Protein 9DEC (pdb70)

Radius of gyration: 16.25 Å; Cα contacts (8 Å, |Δi|>4): 266; chains: 3; bounding box: 42×42×42 Å

Structure (mmCIF, N/CA/C/O backbone):
data_9DEC
#
_entry.id   9DEC
#
_cell.length_a   67.973
_cell.length_b   69.276
_cell.length_c   84.467
_cell.angle_alpha   90.000
_cell.angle_beta   90.000
_cell.angle_gamma   90.000
#
_symmetry.space_group_name_H-M   'I 2 2 2'
#
loop_
_entity.id
_entity.type
_entity.pdbx_description
1 polymer D9-threaded
2 water water
#
loop_
_atom_site.group_PDB
_atom_site.id
_atom_site.type_symbol
_atom_site.label_atom_id
_atom_site.label_alt_id
_atom_site.label_comp_id
_atom_site.label_asym_id
_atom_site.label_entity_id
_atom_site.label_seq_id
_atom_site.pdbx_PDB_ins_code
_atom_site.Cartn_x
_atom_site.Cartn_y
_atom_site.Cartn_z
_atom_site.occupancy
_atom_site.B_iso_or_equiv
_atom_site.auth_seq_id
_atom_site.auth_comp_id
_atom_site.auth_asym_id
_atom_site.auth_atom_id
_atom_site.pdbx_PDB_model_num
ATOM 1 N N . GLY A 1 1 ? 19.31050 15.02398 25.05844 1.000 64.98467 -2 GLY A N 1
ATOM 2 C CA . GLY A 1 1 ? 18.73417 14.89442 26.38388 1.000 63.52775 -2 GLY A CA 1
ATOM 3 C C . GLY A 1 1 ? 18.76275 16.19376 27.16130 1.000 65.77850 -2 GLY A C 1
ATOM 4 O O . GLY A 1 1 ? 17.76911 16.91314 27.21499 1.000 59.38335 -2 GLY A O 1
ATOM 5 N N . GLY A 1 2 ? 19.90641 16.50470 27.76233 1.000 63.66958 -1 GLY A N 1
ATOM 6 C CA . GLY A 1 2 ? 20.02416 17.73535 28.51750 1.000 61.67903 -1 GLY A CA 1
ATOM 7 C C . GLY A 1 2 ? 21.26177 18.52994 28.16066 1.000 71.25649 -1 GLY A C 1
ATOM 8 O O . GLY A 1 2 ? 21.82176 18.36100 27.07417 1.000 70.65478 -1 GLY A O 1
ATOM 9 N N . GLY A 1 3 ? 21.70510 19.39035 29.06788 1.000 68.96309 0 GLY A N 1
ATOM 10 C CA . GLY A 1 3 ? 22.88936 20.19846 28.84453 1.000 74.40146 0 GLY A CA 1
ATOM 11 C C . GLY A 1 3 ? 22.56301 21.62069 28.43488 1.000 80.83406 0 GLY A C 1
ATOM 12 O O . GLY A 1 3 ? 21.42833 22.09497 28.53795 1.000 82.05175 0 GLY A O 1
ATOM 13 N N . SER A 1 4 ? 23.59971 22.31529 27.96881 1.000 74.10902 1 SER A N 1
ATOM 14 C CA . SER A 1 4 ? 23.43452 23.68913 27.51812 1.000 65.38038 1 SER A CA 1
ATOM 15 C C . SER A 1 4 ? 22.72173 23.74121 26.17218 1.000 68.30855 1 SER A C 1
ATOM 16 O O . SER A 1 4 ? 22.88356 22.86566 25.31698 1.000 64.32544 1 SER A O 1
ATOM 19 N N . ILE A 1 5 ? 21.93612 24.79962 25.98405 1.000 64.90422 2 ILE A N 1
ATOM 20 C CA . ILE A 1 5 ? 21.20376 25.02721 24.74919 1.000 49.16128 2 ILE A CA 1
ATOM 21 C C . ILE A 1 5 ? 21.66921 26.28719 24.03586 1.000 56.93587 2 ILE A C 1
ATOM 22 O O . ILE A 1 5 ? 21.01314 26.74351 23.09927 1.000 52.98041 2 ILE A O 1
ATOM 27 N N . LYS A 1 6 ? 22.79205 26.86623 24.46799 1.000 51.33641 3 LYS A N 1
ATOM 28 C CA . LYS A 1 6 ? 23.26683 28.10305 23.85928 1.000 58.55356 3 LYS A CA 1
ATOM 29 C C . LYS A 1 6 ? 23.64293 27.88938 22.39992 1.000 56.78070 3 LYS A C 1
ATOM 30 O O . LYS A 1 6 ? 23.44029 28.77533 21.56129 1.000 51.17403 3 LYS A O 1
ATOM 36 N N . GLU A 1 7 ? 24.19425 26.71822 22.07578 1.000 55.76912 4 GLU A N 1
ATOM 37 C CA . GLU A 1 7 ? 24.52450 26.41552 20.68786 1.000 47.93321 4 GLU A CA 1
ATOM 38 C C . GLU A 1 7 ? 23.27104 26.34845 19.82481 1.000 54.01323 4 GLU A C 1
ATOM 39 O O . GLU A 1 7 ? 23.23343 26.91387 18.72520 1.000 50.80777 4 GLU A O 1
ATOM 45 N N . ILE A 1 8 ? 22.23528 25.66102 20.30974 1.000 41.33206 5 ILE A N 1
ATOM 46 C CA . ILE A 1 8 ? 20.95910 25.62400 19.60656 1.000 43.98664 5 ILE A CA 1
ATOM 47 C C . ILE A 1 8 ? 20.35604 27.02163 19.52623 1.000 41.65773 5 ILE A C 1
ATOM 48 O O . ILE A 1 8 ? 19.79261 27.41433 18.49788 1.000 34.48201 5 ILE A O 1
ATOM 53 N N . THR A 1 9 ? 20.47361 27.79701 20.60507 1.000 43.93852 6 THR A N 1
ATOM 54 C CA . THR A 1 9 ? 19.89261 29.13583 20.63095 1.000 35.68306 6 THR A CA 1
ATOM 55 C C . THR A 1 9 ? 20.59713 30.06773 19.65178 1.000 46.57869 6 THR A C 1
ATOM 56 O O . THR A 1 9 ? 19.94531 30.75105 18.85263 1.000 36.74595 6 THR A O 1
ATOM 60 N N . GLU A 1 10 ? 21.93202 30.12020 19.71388 1.000 35.57493 7 GLU A N 1
ATOM 61 C CA . GLU A 1 10 ? 22.68842 31.00330 18.83039 1.000 45.69814 7 GLU A CA 1
ATOM 62 C C . GLU A 1 10 ? 22.43782 30.67030 17.36729 1.000 43.64401 7 GLU A C 1
ATOM 63 O O . GLU A 1 10 ? 22.40572 31.56584 16.51434 1.000 44.14410 7 GLU A O 1
ATOM 69 N N . THR A 1 11 ? 22.26495 29.38499 17.05631 1.000 44.15694 8 THR A N 1
ATOM 70 C CA . THR A 1 11 ? 21.94922 28.99900 15.68726 1.000 33.65303 8 THR A CA 1
ATOM 71 C C . THR A 1 11 ? 20.59034 29.54136 15.26841 1.000 33.81386 8 THR A C 1
ATOM 72 O O . THR A 1 11 ? 20.44081 30.07291 14.16193 1.000 32.43197 8 THR A O 1
ATOM 76 N N . THR A 1 12 ? 19.59020 29.42895 16.14744 1.000 32.96834 9 THR A N 1
ATOM 77 C CA . THR A 1 12 ? 18.26666 29.96108 15.83596 1.000 29.05019 9 THR A CA 1
ATOM 78 C C . THR A 1 12 ? 18.30570 31.47561 15.67722 1.000 30.76144 9 THR A C 1
ATOM 79 O O . THR A 1 12 ? 17.67520 32.02933 14.76892 1.000 34.03214 9 THR A O 1
ATOM 83 N N . GLN A 1 13 ? 19.04170 32.16367 16.55234 1.000 32.18577 10 GLN A N 1
ATOM 84 C CA . GLN A 1 13 ? 19.18808 33.60814 16.41193 1.000 36.00717 10 GLN A CA 1
ATOM 85 C C . GLN A 1 13 ? 19.77364 33.97293 15.05438 1.000 40.21277 10 GLN A C 1
ATOM 86 O O . GLN A 1 13 ? 19.27127 34.87740 14.37662 1.000 38.16593 10 GLN A O 1
ATOM 92 N N . LEU A 1 14 ? 20.82296 33.26482 14.63088 1.000 41.98863 11 LEU A N 1
ATOM 93 C CA . LEU A 1 14 ? 21.43356 33.54898 13.33719 1.000 41.19777 11 LEU A CA 1
ATOM 94 C C . LEU A 1 14 ? 20.48479 33.21486 12.19197 1.000 43.61094 11 LEU A C 1
ATOM 95 O O . LEU A 1 14 ? 20.46399 33.91656 11.17423 1.000 39.42355 11 LEU A O 1
ATOM 100 N N . ILE A 1 15 ? 19.68853 32.15302 12.33883 1.000 33.53554 12 ILE A N 1
ATOM 101 C C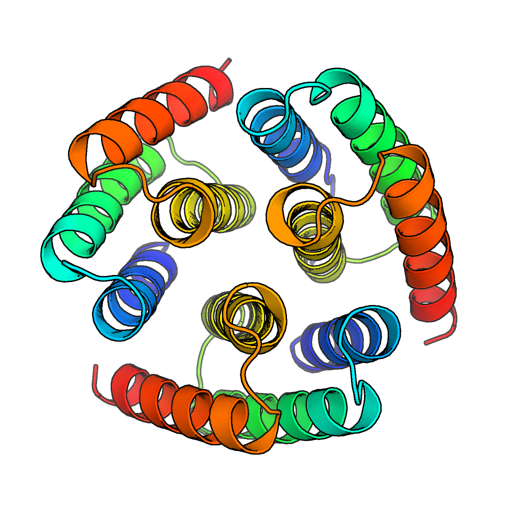A . ILE A 1 15 ? 18.74028 31.78822 11.28854 1.000 36.61651 12 ILE A CA 1
ATOM 102 C C . ILE A 1 15 ? 17.71299 32.89482 11.10023 1.000 45.38932 12 ILE A C 1
ATOM 103 O O . ILE A 1 15 ? 17.41566 33.31167 9.97372 1.000 37.36999 12 ILE A O 1
ATOM 108 N N . VAL A 1 16 ? 17.16739 33.40112 12.20530 1.000 34.40901 13 VAL A N 1
ATOM 109 C CA . VAL A 1 16 ? 16.10222 34.38651 12.09998 1.000 33.34969 13 VAL A CA 1
ATOM 110 C C . VAL A 1 16 ? 16.64834 35.78159 11.81602 1.000 36.06422 13 VAL A C 1
ATOM 111 O O . VAL A 1 16 ? 15.93368 36.60841 11.23611 1.000 40.10565 13 VAL A O 1
ATOM 115 N N . LYS A 1 17 ? 17.90632 36.05919 12.17657 1.000 33.45162 14 LYS A N 1
ATOM 116 C CA . LYS A 1 17 ? 18.53033 37.31007 11.76017 1.000 42.00045 14 LYS A CA 1
ATOM 117 C C . LYS A 1 17 ? 18.63735 37.40131 10.24505 1.000 41.53613 14 LYS A C 1
ATOM 118 O O . LYS A 1 17 ? 18.55279 38.49747 9.68340 1.000 40.03927 14 LYS A O 1
ATOM 124 N N . HIS A 1 18 ? 18.81869 36.26784 9.56956 1.000 43.15040 15 HIS A N 1
ATOM 125 C CA . HIS A 1 18 ? 19.05757 36.26403 8.13225 1.000 42.77837 15 HIS A CA 1
ATOM 126 C C . HIS A 1 18 ? 17.78279 36.32177 7.30421 1.000 38.75081 15 HIS A C 1
ATOM 127 O O . HIS A 1 18 ? 17.80397 36.85528 6.18808 1.000 41.65885 15 HIS A O 1
ATOM 134 N N . LEU A 1 19 ? 16.67512 35.79464 7.81914 1.000 36.01042 16 LEU A N 1
ATOM 135 C CA . LEU A 1 19 ? 15.48020 35.58227 7.01587 1.000 47.84397 16 LEU A CA 1
ATOM 136 C C . LEU A 1 19 ? 14.35354 36.56010 7.31874 1.000 43.43531 16 LEU A C 1
ATOM 137 O O . LEU A 1 19 ? 13.28358 36.45743 6.70782 1.000 47.06037 16 LEU A O 1
ATOM 142 N N . ALA A 1 20 ? 14.55785 37.50373 8.23175 1.000 43.38294 17 ALA A N 1
ATOM 143 C CA . ALA A 1 20 ? 13.52900 38.46628 8.59252 1.000 39.27202 17 ALA A CA 1
ATOM 144 C C . ALA A 1 20 ? 14.10500 39.87078 8.52561 1.000 52.02372 17 ALA A C 1
ATOM 145 O O . ALA A 1 20 ? 15.25761 40.09504 8.90774 1.000 49.05125 17 ALA A O 1
ATOM 147 N N . HIS A 1 21 ? 13.30018 40.81422 8.02693 1.000 43.74571 18 HIS A N 1
ATOM 148 C CA . HIS A 1 21 ? 13.73054 42.20832 8.01487 1.000 47.38484 18 HIS A CA 1
ATOM 149 C C . HIS A 1 21 ? 13.94737 42.72687 9.42889 1.000 47.20757 18 HIS A C 1
ATOM 150 O O . HIS A 1 21 ? 14.81259 43.58171 9.65323 1.000 49.37034 18 HIS A O 1
ATOM 157 N N . ASN A 1 22 ? 13.18283 42.21159 10.39089 1.000 46.37910 19 ASN A N 1
ATOM 158 C CA . ASN A 1 22 ? 13.36479 42.53083 11.79968 1.000 43.80301 19 ASN A CA 1
ATOM 159 C C . ASN A 1 22 ? 13.97437 41.33917 12.52551 1.000 41.91586 19 ASN A C 1
ATOM 160 O O . ASN A 1 22 ? 13.51637 40.96432 13.60993 1.000 45.45521 19 ASN A O 1
ATOM 165 N N . GLY A 1 23 ? 15.00387 40.73436 11.92662 1.000 45.22357 20 GLY A N 1
ATOM 166 C CA . GLY A 1 23 ? 15.61526 39.55969 12.52426 1.000 39.39712 20 GLY A CA 1
ATOM 167 C C . GLY A 1 23 ? 16.23235 39.82713 13.88163 1.000 36.99039 20 GLY A C 1
ATOM 168 O O . GLY A 1 23 ? 16.21128 38.95740 14.75711 1.000 37.43041 20 GLY A O 1
ATOM 169 N N . GLU A 1 24 ? 16.79065 41.02570 14.07738 1.000 44.96797 21 GLU A N 1
ATOM 170 C CA . GLU A 1 24 ? 17.38070 41.36323 15.36917 1.000 42.10256 21 GLU A CA 1
ATOM 171 C C . GLU A 1 24 ? 16.33357 41.34163 16.47421 1.000 40.54077 21 GLU A C 1
ATOM 172 O O . GLU A 1 24 ? 16.59993 40.86221 17.58273 1.000 39.93312 21 GLU A O 1
ATOM 178 N N . GLU A 1 25 ? 15.13083 41.84579 16.18912 1.000 44.81997 22 GLU A N 1
ATOM 179 C CA . GLU A 1 25 ? 14.06841 41.80448 17.18819 1.000 47.84830 22 GLU A CA 1
ATOM 180 C C . GLU A 1 25 ? 13.61438 40.37581 17.46284 1.000 43.26822 22 GLU A C 1
ATOM 181 O O . GLU A 1 25 ? 13.19563 40.06639 18.58415 1.000 42.58732 22 GLU A O 1
ATOM 187 N N . TYR A 1 26 ? 13.69768 39.49082 16.46552 1.000 43.21774 23 TYR A N 1
ATOM 188 C CA . TYR A 1 26 ? 13.38278 38.08583 16.70720 1.000 35.64708 23 TYR A CA 1
ATOM 189 C C . TYR A 1 26 ? 14.48377 37.40423 17.50784 1.000 38.04711 23 TYR A C 1
ATOM 190 O O . TYR A 1 26 ? 14.20341 36.54311 18.34977 1.000 31.39071 23 TYR A O 1
ATOM 199 N N . SER A 1 27 ? 15.74215 37.76987 17.24604 1.000 37.59273 24 SER A N 1
ATOM 200 C CA . SER A 1 27 ? 16.86469 37.17516 17.96395 1.000 35.38676 24 SER A CA 1
ATOM 201 C C . SER A 1 27 ? 16.77937 37.45718 19.45836 1.000 43.52873 24 SER A C 1
ATOM 202 O O . SER A 1 27 ? 17.07793 36.58239 20.27973 1.000 40.84748 24 SER A O 1
ATOM 205 N N . GLU A 1 28 ? 16.37932 38.67591 19.83079 1.000 48.46701 25 GLU A N 1
ATOM 206 C CA . GLU A 1 28 ? 16.18227 38.98563 21.24309 1.000 55.50915 25 GLU A CA 1
ATOM 207 C C . GLU A 1 28 ? 15.08818 38.11408 21.84605 1.000 45.22181 25 GLU A C 1
ATOM 208 O O . GLU A 1 28 ? 15.19287 37.67989 22.99974 1.000 46.05555 25 GLU A O 1
ATOM 214 N N . VAL A 1 29 ? 14.02832 37.84784 21.07954 1.000 44.02537 26 VAL A N 1
ATOM 215 C CA . VAL A 1 29 ? 12.97783 36.95431 21.55467 1.000 38.05931 26 VAL A CA 1
ATOM 216 C C . VAL A 1 29 ? 13.53394 35.55575 21.78159 1.000 38.79827 26 VAL A C 1
ATOM 217 O O . VAL A 1 29 ? 13.23530 34.91377 22.79564 1.000 36.10778 26 VAL A O 1
ATOM 221 N N . VAL A 1 30 ? 14.36044 35.06793 20.85068 1.000 37.47057 27 VAL A N 1
ATOM 222 C CA . VAL A 1 30 ? 14.97199 33.74980 21.00925 1.000 39.54535 27 VAL A CA 1
ATOM 223 C C . VAL A 1 30 ? 15.77794 33.69143 22.29646 1.000 48.35148 27 VAL A C 1
ATOM 224 O O . VAL A 1 30 ? 15.75165 32.68491 23.01659 1.000 36.73514 27 VAL A O 1
ATOM 228 N N . LYS A 1 31 ? 16.50191 34.77208 22.60758 1.000 32.67433 28 LYS A N 1
ATOM 229 C CA . LYS A 1 31 ? 17.29817 34.82716 23.82857 1.000 39.65453 28 LYS A CA 1
ATOM 230 C C . LYS A 1 31 ? 16.41347 34.68940 25.06206 1.000 51.83865 28 LYS A C 1
ATOM 231 O O . LYS A 1 31 ? 16.62543 33.80408 25.89931 1.000 42.51821 28 LYS A O 1
ATOM 237 N N . GLU A 1 32 ? 15.40704 35.56024 25.18479 1.000 53.27783 29 GLU A N 1
ATOM 238 C CA . GLU A 1 32 ? 14.50881 35.50918 26.33445 1.000 47.97652 29 GLU A CA 1
ATOM 239 C C . GLU A 1 32 ? 13.72671 34.20296 26.38391 1.000 50.61907 29 GLU A C 1
ATOM 240 O O . GLU A 1 32 ? 13.43649 33.69647 27.47314 1.000 52.60634 29 GLU A O 1
ATOM 246 N N . ILE A 1 33 ? 13.37411 33.64720 25.22475 1.000 39.57784 30 ILE A N 1
ATOM 247 C CA . ILE A 1 33 ? 12.63722 32.38835 25.20248 1.000 43.88343 30 ILE A CA 1
ATOM 248 C C . ILE A 1 33 ? 13.54579 31.22865 25.58607 1.000 43.73779 30 ILE A C 1
ATOM 249 O O . ILE A 1 33 ? 13.14159 30.32788 26.33000 1.000 40.95215 30 ILE A O 1
ATOM 254 N N . SER A 1 34 ? 14.78806 31.23451 25.09706 1.000 38.48987 31 SER A N 1
ATOM 255 C CA . SER A 1 34 ? 15.71153 30.14851 25.40683 1.000 44.70516 31 SER A CA 1
ATOM 256 C C . SER A 1 34 ? 16.04658 30.10299 26.89191 1.000 53.05363 31 SER A C 1
ATOM 257 O O . SER A 1 34 ? 16.09245 29.02099 27.48811 1.000 46.17690 31 SER A O 1
ATOM 260 N N . GLU A 1 35 ? 16.28102 31.26542 27.50781 1.000 49.08290 32 GLU A N 1
ATOM 261 C CA . GLU A 1 35 ? 16.60630 31.28489 28.92913 1.000 53.58400 32 GLU A CA 1
ATOM 262 C C . GLU A 1 35 ? 15.43517 30.80071 29.77426 1.000 49.67418 32 GLU A C 1
ATOM 263 O O . GLU A 1 35 ? 15.64630 30.23743 30.85323 1.000 46.85197 32 GLU A O 1
ATOM 269 N N . GLU A 1 36 ? 14.20114 30.99602 29.30040 1.000 48.94713 33 GLU A N 1
ATOM 270 C CA . GLU A 1 36 ? 13.04516 30.47797 30.02406 1.000 51.93871 33 GLU A CA 1
ATOM 271 C C . GLU A 1 36 ? 12.93790 28.96464 29.87089 1.000 55.97912 33 GLU A C 1
ATOM 272 O O . GLU A 1 36 ? 12.56280 28.26321 30.81840 1.000 48.98132 33 GLU A O 1
ATOM 278 N N . MET A 1 37 ? 13.26631 28.44163 28.68566 1.000 42.10393 34 MET A N 1
ATOM 279 C CA . MET A 1 37 ? 13.24295 26.99512 28.48599 1.000 48.03650 34 MET A CA 1
ATOM 280 C C . MET A 1 37 ? 14.28710 26.30240 29.34952 1.000 50.48234 34 MET A C 1
ATOM 281 O O . MET A 1 37 ? 14.01935 25.24425 29.93122 1.000 52.37416 34 MET A O 1
ATOM 286 N N . GLU A 1 38 ? 15.48777 26.87862 29.43505 1.000 50.83847 35 GLU A N 1
ATOM 287 C CA . GLU A 1 38 ? 16.51034 26.31414 30.30575 1.000 55.98213 35 GLU A CA 1
ATOM 288 C C . GLU A 1 38 ? 16.15536 26.51625 31.77236 1.000 58.28161 35 GLU A C 1
ATOM 289 O O . GLU A 1 38 ? 16.57296 25.72527 32.62530 1.000 65.43730 35 GLU A O 1
ATOM 295 N N . LYS A 1 39 ? 15.38365 27.56126 32.08062 1.000 62.37747 36 LYS A N 1
ATOM 296 C CA . LYS A 1 39 ? 14.87223 27.73776 33.43579 1.000 65.31187 36 LYS A CA 1
ATOM 297 C C . LYS A 1 39 ? 13.82519 26.68111 33.76323 1.000 59.95723 36 LYS A C 1
ATOM 298 O O . LYS A 1 39 ? 13.86122 26.06563 34.83476 1.000 65.71177 36 LYS A O 1
ATOM 304 N N . LYS A 1 40 ? 12.88576 26.45206 32.84528 1.000 63.64600 37 LYS A N 1
ATOM 305 C CA . LYS A 1 40 ? 11.82515 25.47304 33.05373 1.000 52.21916 37 LYS A CA 1
ATOM 306 C C . LYS A 1 40 ? 12.30736 24.03403 32.92020 1.000 53.82711 37 LYS A C 1
ATOM 307 O O . LYS A 1 40 ? 11.48230 23.11673 33.00225 1.000 62.76265 37 LYS A O 1
ATOM 313 N N . GLY A 1 41 ? 13.60414 23.81335 32.71773 1.000 52.65334 38 GLY A N 1
ATOM 314 C CA . GLY A 1 41 ? 14.13905 22.46614 32.66549 1.000 50.85304 38 GLY A CA 1
ATOM 315 C C . GLY A 1 41 ? 13.68695 21.64183 31.48166 1.000 55.56894 38 GLY A C 1
ATOM 316 O O . GLY A 1 41 ? 13.59548 20.41481 31.59070 1.000 51.47778 38 GLY A O 1
ATOM 317 N N . LEU A 1 42 ? 13.40251 22.27782 30.34968 1.000 40.78633 39 LEU A N 1
ATOM 318 C CA . LEU A 1 42 ? 12.99461 21.54073 29.16495 1.000 46.19129 39 LEU A CA 1
ATOM 319 C C . LEU A 1 42 ? 14.20085 20.87149 28.51252 1.000 40.97433 39 LEU A C 1
ATOM 320 O O . LEU A 1 42 ? 15.32657 21.37615 28.56579 1.000 47.89561 39 LEU A O 1
ATOM 325 N N . SER A 1 43 ? 13.95573 19.71529 27.90294 1.000 44.30069 40 SER A N 1
ATOM 326 C CA . SER A 1 43 ? 15.03314 18.93666 27.31298 1.000 48.59038 40 SER A CA 1
ATOM 327 C C . SER A 1 43 ? 15.53628 19.59269 26.02985 1.000 42.16669 40 SER A C 1
ATOM 328 O O . SER A 1 43 ? 14.91336 20.50369 25.47803 1.000 34.46128 40 SER A O 1
ATOM 331 N N . LYS A 1 44 ? 16.69132 19.11204 25.55958 1.000 38.28127 41 LYS A N 1
ATOM 332 C CA . LYS A 1 44 ? 17.22671 19.57391 24.28230 1.000 44.90597 41 LYS A CA 1
ATOM 333 C C . LYS A 1 44 ? 16.25294 19.30065 23.14535 1.000 36.62031 41 LYS A C 1
ATOM 334 O O . LYS A 1 44 ? 16.10771 20.12205 22.23192 1.000 35.62403 41 LYS A O 1
ATOM 340 N N . GLU A 1 45 ? 15.58695 18.14203 23.17933 1.000 47.42316 42 GLU A N 1
ATOM 341 C CA . GLU A 1 45 ? 14.63659 17.79438 22.12732 1.000 41.55265 42 GLU A CA 1
ATOM 342 C C . GLU A 1 45 ? 13.44343 18.73972 22.13176 1.000 30.46272 42 GLU A C 1
ATOM 343 O O . GLU A 1 45 ? 12.94578 19.13041 21.06952 1.000 32.21555 42 GLU A O 1
ATOM 349 N N . GLN A 1 46 ? 12.96989 19.11938 23.31934 1.000 37.93883 43 GLN A N 1
ATOM 350 C CA . GLN A 1 46 ? 11.89716 20.10292 23.39682 1.000 35.21843 43 GLN A CA 1
ATOM 351 C C . GLN A 1 46 ? 12.36531 21.47653 22.94097 1.000 27.33940 43 GLN A C 1
ATOM 352 O O . GLN A 1 46 ? 11.58616 22.22495 22.34058 1.000 26.79254 43 GLN A O 1
ATOM 358 N N . VAL A 1 47 ? 13.62543 21.82314 23.21344 1.000 28.60164 44 VAL A N 1
ATOM 359 C CA . VAL A 1 47 ? 14.13941 23.12828 22.80922 1.000 31.80472 44 VAL A CA 1
ATOM 360 C C . VAL A 1 47 ? 14.18432 23.23429 21.29275 1.000 33.53397 44 VAL A C 1
ATOM 361 O O . VAL A 1 47 ? 13.70538 24.21475 20.71090 1.000 36.03546 44 VAL A O 1
ATOM 365 N N . ILE A 1 48 ? 14.74844 22.22184 20.62947 1.000 36.71667 45 ILE A N 1
ATOM 366 C CA . ILE A 1 48 ? 14.80812 22.23436 19.17053 1.000 36.41515 45 ILE A CA 1
ATOM 367 C C . ILE A 1 48 ? 13.40761 22.32696 18.58198 1.000 38.21041 45 ILE A C 1
ATOM 368 O O . ILE A 1 48 ? 13.15151 23.13125 17.67786 1.000 39.33542 45 ILE A O 1
ATOM 373 N N . LEU A 1 49 ? 12.47972 21.50834 19.08791 1.000 30.74248 46 LEU A N 1
ATOM 374 C CA . LEU A 1 49 ? 11.09915 21.56682 18.61891 1.000 34.58910 46 LEU A CA 1
ATOM 375 C C . LEU A 1 49 ? 10.52211 22.96621 18.76705 1.000 26.17725 46 LEU A C 1
ATOM 376 O O . LEU A 1 49 ? 9.92978 23.50469 17.82479 1.000 28.24620 46 LEU A O 1
ATOM 381 N N . LEU A 1 50 ? 10.69190 23.57530 19.94076 1.000 29.58961 47 LEU A N 1
ATOM 382 C CA . LEU A 1 50 ? 10.12428 24.89702 20.17110 1.000 31.68763 47 LEU A CA 1
ATOM 383 C C . LEU A 1 50 ? 10.86428 25.98537 19.40659 1.000 31.85080 47 LEU A C 1
ATOM 384 O O . LEU A 1 50 ? 10.24567 26.96850 18.98827 1.000 34.39397 47 LEU A O 1
ATOM 389 N N . LEU A 1 51 ? 12.17335 25.83393 19.20532 1.000 32.03185 48 LEU A N 1
ATOM 390 C CA . LEU A 1 51 ? 12.89701 26.82133 18.41509 1.000 29.64970 48 LEU A CA 1
ATOM 391 C C . LEU A 1 51 ? 12.49704 26.74203 16.94837 1.000 38.55317 48 LEU A C 1
ATOM 392 O O . LEU A 1 51 ? 12.40268 27.76972 16.26758 1.000 29.60405 48 LEU A O 1
ATOM 397 N N . ILE A 1 52 ? 12.24121 25.53151 16.44641 1.000 31.64850 49 ILE A N 1
ATOM 398 C CA . ILE A 1 52 ? 11.73216 25.39784 15.08473 1.000 31.93997 49 ILE A CA 1
ATOM 399 C C . ILE A 1 52 ? 10.29669 25.90064 15.00787 1.000 39.18185 49 ILE A C 1
ATOM 400 O O . ILE A 1 52 ? 9.89631 26.54133 14.02669 1.000 32.07390 49 ILE A O 1
ATOM 405 N N . HIS A 1 53 ? 9.50615 25.62986 16.04778 1.000 31.86372 50 HIS A N 1
ATOM 406 C CA . HIS A 1 53 ? 8.17350 26.21245 16.14911 1.000 39.11302 50 HIS A CA 1
ATOM 407 C C . HIS A 1 53 ? 8.23777 27.73435 16.11295 1.000 38.30248 50 HIS A C 1
ATOM 408 O O . HIS A 1 53 ? 7.42735 28.38099 15.43901 1.000 40.10062 50 HIS A O 1
ATOM 415 N N . PHE A 1 54 ? 9.20658 28.32536 16.81769 1.000 33.14670 51 PHE A N 1
ATOM 416 C CA . PHE A 1 54 ? 9.37671 29.77339 16.75092 1.000 42.37326 51 PHE A CA 1
ATOM 417 C C . PHE A 1 54 ? 9.72663 30.22012 15.33805 1.000 34.89420 51 PHE A C 1
ATOM 418 O O . PHE A 1 54 ? 9.21954 31.24164 14.86008 1.000 38.20216 51 PHE A O 1
ATOM 426 N N . LEU A 1 55 ? 10.59727 29.47005 14.65521 1.000 26.70383 52 LEU A N 1
ATOM 427 C CA . LEU A 1 55 ? 10.98519 29.83902 13.29802 1.000 31.54062 52 LEU A CA 1
ATOM 428 C C . LEU A 1 55 ? 9.78514 29.84333 12.36057 1.000 35.24477 52 LEU A C 1
ATOM 429 O O . LEU A 1 55 ? 9.67349 30.71261 11.48910 1.000 33.50770 52 LEU A O 1
ATOM 434 N N . LEU A 1 56 ? 8.86976 28.88793 12.53098 1.000 36.86957 53 LEU A N 1
ATOM 435 C CA . LEU A 1 56 ? 7.70040 28.81828 11.66320 1.000 35.59632 53 LEU A CA 1
ATOM 436 C C . LEU A 1 56 ? 6.66372 29.88086 12.00578 1.000 39.07178 53 LEU A C 1
ATOM 437 O O . LEU A 1 56 ? 5.96374 30.36491 11.11108 1.000 43.08275 53 LEU A O 1
ATOM 442 N N . LEU A 1 57 ? 6.53709 30.24439 13.28250 1.000 37.19756 54 LEU A N 1
ATOM 443 C CA . LEU A 1 57 ? 5.66770 31.35533 13.65184 1.000 48.95302 54 LEU A CA 1
ATOM 444 C C . LEU A 1 57 ? 6.16314 32.65424 13.03696 1.000 35.97068 54 LEU A C 1
ATOM 445 O O . LEU A 1 57 ? 5.39352 33.39978 12.42459 1.000 44.35039 54 LEU A O 1
ATOM 450 N N . SER A 1 58 ? 7.45583 32.93448 13.19418 1.000 33.97952 55 SER A N 1
ATOM 451 C CA . SER A 1 58 ? 8.02214 34.20153 12.75130 1.000 43.94445 55 SER A CA 1
ATOM 452 C C . SER A 1 58 ? 8.18535 34.25526 11.23634 1.000 41.42255 55 SER A C 1
ATOM 453 O O . SER A 1 58 ? 7.69136 35.18263 10.58406 1.000 50.49040 55 SER A O 1
ATOM 456 N N . LEU A 1 59 ? 8.86729 33.26737 10.65937 1.000 33.39479 56 LEU A N 1
ATOM 457 C CA . LEU A 1 59 ? 9.29072 33.35273 9.26787 1.000 38.07529 56 LEU A CA 1
ATOM 458 C C . LEU A 1 59 ? 8.24644 32.84754 8.28520 1.000 34.82982 56 LEU A C 1
ATOM 459 O O . LEU A 1 59 ? 8.19770 33.32584 7.14527 1.000 43.58020 56 LEU A O 1
ATOM 464 N N . VAL A 1 60 ? 7.41615 31.89490 8.68680 1.000 41.39451 57 VAL A N 1
ATOM 465 C CA . VAL A 1 60 ? 6.40867 31.32395 7.80333 1.000 41.68499 57 VAL A CA 1
ATOM 466 C C . VAL A 1 60 ? 5.04778 31.96440 8.02853 1.000 45.35683 57 VAL A C 1
ATOM 467 O O . VAL A 1 60 ? 4.41810 32.45025 7.08792 1.000 50.84843 57 VAL A O 1
ATOM 471 N N . LYS A 1 61 ? 4.58186 31.98352 9.27933 1.000 46.50621 58 LYS A N 1
ATOM 472 C CA . LYS A 1 61 ? 3.29022 32.58239 9.58793 1.000 50.86113 58 LYS A CA 1
ATOM 473 C C . LYS A 1 61 ? 3.33401 34.10283 9.64902 1.000 45.64992 58 LYS A C 1
ATOM 474 O O . LYS A 1 61 ? 2.27039 34.73180 9.65707 1.000 57.54989 58 LYS A O 1
ATOM 480 N N . GLY A 1 62 ? 4.51974 34.70304 9.68667 1.000 49.77768 59 GLY A N 1
ATOM 481 C CA . GLY A 1 62 ? 4.63154 36.15275 9.65516 1.000 43.26760 59 GLY A CA 1
ATOM 482 C C . GLY A 1 62 ? 4.14845 36.84448 10.91043 1.000 44.98777 59 GLY A C 1
ATOM 483 O O . GLY A 1 62 ? 3.48073 37.88319 10.82422 1.000 61.68343 59 GLY A O 1
ATOM 484 N N . LEU A 1 63 ? 4.46917 36.29608 12.07600 1.000 45.01819 60 LEU A N 1
ATOM 485 C CA . LEU A 1 63 ? 4.04663 36.85746 13.35004 1.000 43.13099 60 LEU A CA 1
ATOM 486 C C . LEU A 1 63 ? 5.14910 37.73729 13.92325 1.000 42.92013 60 LEU A C 1
ATOM 487 O O . LEU A 1 63 ? 6.32969 37.37777 13.88214 1.000 45.44916 60 LEU A O 1
ATOM 492 N N . SER A 1 64 ? 4.75272 38.89203 14.46154 1.000 39.51206 61 SER A N 1
ATOM 493 C CA . SER A 1 64 ? 5.70778 39.84668 14.99929 1.000 51.39448 61 SER A CA 1
ATOM 494 C C . SER A 1 64 ? 6.51919 39.21809 16.13201 1.000 44.02017 61 SER A C 1
ATOM 495 O O . SER A 1 64 ? 6.08316 38.24857 16.75553 1.000 37.86864 61 SER A O 1
ATOM 498 N N . PRO A 1 65 ? 7.72012 39.74575 16.39952 1.000 45.59682 62 PRO A N 1
ATOM 499 C CA . PRO A 1 65 ? 8.51635 39.20753 17.51754 1.000 44.58624 62 PRO A CA 1
ATOM 500 C C . PRO A 1 65 ? 7.78480 39.23833 18.84718 1.000 42.55177 62 PRO A C 1
ATOM 501 O O . PRO A 1 65 ? 7.92657 38.30678 19.64923 1.000 43.44744 62 PRO A O 1
ATOM 505 N N . GLU A 1 66 ? 7.00468 40.29087 19.10397 1.000 48.56134 63 GLU A N 1
ATOM 506 C CA . GLU A 1 66 ? 6.21610 40.34732 20.33001 1.000 58.09430 63 GLU A CA 1
ATOM 507 C C . GLU A 1 66 ? 5.14502 39.26494 20.34042 1.000 50.48167 63 GLU A C 1
ATOM 508 O O . GLU A 1 66 ? 4.91952 38.61278 21.36644 1.000 41.99514 63 GLU A O 1
ATOM 514 N N . THR A 1 67 ? 4.4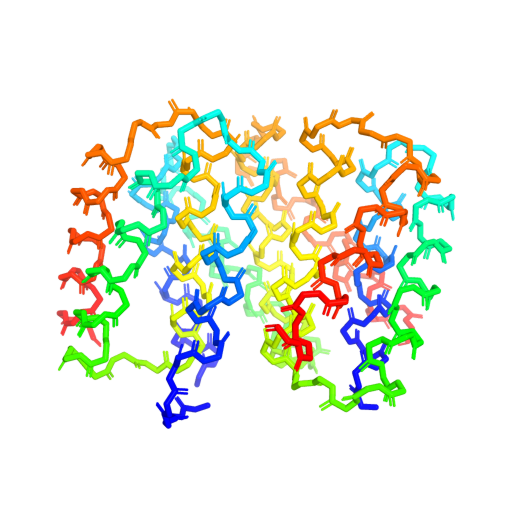7681 39.05797 19.20378 1.000 40.40730 64 THR A N 1
ATOM 515 C CA . THR A 1 67 ? 3.47132 38.00401 19.11508 1.000 42.92197 64 THR A CA 1
ATOM 516 C C . THR A 1 67 ? 4.08904 36.63347 19.36425 1.000 42.75370 64 THR A C 1
ATOM 517 O O . THR A 1 67 ? 3.60676 35.86774 20.20847 1.000 35.53490 64 THR A O 1
ATOM 521 N N . THR A 1 68 ? 5.16828 36.30859 18.64111 1.000 35.57323 65 THR A N 1
ATOM 522 C CA . THR A 1 68 ? 5.80389 35.00377 18.80768 1.000 32.66346 65 THR A CA 1
ATOM 523 C C . THR A 1 68 ? 6.27925 34.79927 20.23940 1.000 30.39401 65 THR A C 1
ATOM 524 O O . THR A 1 68 ? 6.12349 33.70920 20.80113 1.000 32.91737 65 THR A O 1
ATOM 528 N N . LYS A 1 69 ? 6.85885 35.83735 20.84785 1.000 29.28643 66 LYS A N 1
ATOM 529 C CA . LYS A 1 69 ? 7.31989 35.71597 22.22771 1.000 33.82240 66 LYS A CA 1
ATOM 530 C C . LYS A 1 69 ? 6.17751 35.33450 23.15953 1.000 36.33091 66 LYS A C 1
ATOM 531 O O . LYS A 1 69 ? 6.33557 34.46369 24.02367 1.000 34.64005 66 LYS A O 1
ATOM 537 N N . LEU A 1 70 ? 5.01690 35.97348 22.99613 1.000 42.59562 67 LEU A N 1
ATOM 538 C CA . LEU A 1 70 ? 3.85644 35.61673 23.80477 1.000 37.07018 67 LEU A CA 1
ATOM 539 C C . LEU A 1 70 ? 3.45689 34.16153 23.58575 1.000 38.53124 67 LEU A C 1
ATOM 540 O O . LEU A 1 70 ? 3.21817 33.42390 24.54910 1.000 35.06290 67 LEU A O 1
ATOM 545 N N . LEU A 1 71 ? 3.40220 33.72306 22.32569 1.000 34.60007 68 LEU A N 1
ATOM 546 C CA . LEU A 1 71 ? 2.99330 32.35094 22.04006 1.000 37.33288 68 LEU A CA 1
ATOM 547 C C . LEU A 1 71 ? 4.00995 31.34628 22.56614 1.000 31.35274 68 LEU A C 1
ATOM 548 O O . LEU A 1 71 ? 3.63336 30.30370 23.11452 1.000 33.54427 68 LEU A O 1
ATOM 553 N N . MET A 1 72 ? 5.30245 31.64276 22.40902 1.000 26.47146 69 MET A N 1
ATOM 554 C CA . MET A 1 72 ? 6.33283 30.74897 22.92556 1.000 31.06644 69 MET A CA 1
ATOM 555 C C . MET A 1 72 ? 6.26074 30.64698 24.44275 1.000 29.05468 69 MET A C 1
ATOM 556 O O . MET A 1 72 ? 6.40434 29.55680 25.00756 1.000 31.73104 69 MET A O 1
ATOM 561 N N . LYS A 1 73 ? 6.04025 31.77418 25.12094 1.000 27.95134 70 LYS A N 1
ATOM 562 C CA . LYS A 1 73 ? 5.91742 31.74402 26.57417 1.000 34.08952 70 LYS A CA 1
ATOM 563 C C . LYS A 1 73 ? 4.74053 30.88046 27.00975 1.000 33.72306 70 LYS A C 1
ATOM 564 O O . LYS A 1 73 ? 4.85148 30.10365 27.96555 1.000 40.18730 70 LYS A O 1
ATOM 570 N N . GLU A 1 74 ? 3.60266 31.00070 26.31977 1.000 41.24940 71 GLU A N 1
ATOM 571 C CA . GLU A 1 74 ? 2.43844 30.19446 26.67305 1.000 37.67186 71 GLU A CA 1
ATOM 572 C C . GLU A 1 74 ? 2.65880 28.72391 26.35267 1.000 39.47725 71 GLU A C 1
ATOM 573 O O . GLU A 1 74 ? 2.13983 27.85110 27.05848 1.000 36.32071 71 GLU A O 1
ATOM 579 N N . LEU A 1 75 ? 3.42390 28.43206 25.30053 1.000 31.63685 72 LEU A N 1
ATOM 580 C CA . LEU A 1 75 ? 3.73460 27.04568 24.97484 1.000 39.24367 72 LEU A CA 1
ATOM 581 C C . LEU A 1 75 ? 4.69192 26.44285 25.99577 1.000 35.78146 72 LEU A C 1
ATOM 582 O O . LEU A 1 75 ? 4.54541 25.27587 26.37721 1.000 33.45902 72 LEU A O 1
ATOM 587 N N . ILE A 1 76 ? 5.67938 27.22365 26.44415 1.000 29.74657 73 ILE A N 1
ATOM 588 C CA . ILE A 1 76 ? 6.59269 26.75862 27.48565 1.000 30.74708 73 ILE A CA 1
ATOM 589 C C . ILE A 1 76 ? 5.82499 26.44120 28.75990 1.000 36.88740 73 ILE A C 1
ATOM 590 O O . ILE A 1 76 ? 6.09028 25.43440 29.42930 1.000 29.95771 73 ILE A O 1
ATOM 595 N N . LYS A 1 77 ? 4.85858 27.28982 29.11697 1.000 33.54800 74 LYS A N 1
ATOM 596 C CA . LYS A 1 77 ? 4.06040 27.03417 30.31010 1.000 39.22531 74 LYS A CA 1
ATOM 597 C C . LYS A 1 77 ? 3.26492 25.74285 30.16848 1.000 43.36928 74 LYS A C 1
ATOM 598 O O . LYS A 1 77 ? 3.24094 24.91426 31.08142 1.000 49.30984 74 LYS A O 1
ATOM 604 N N . GLU A 1 78 ? 2.61762 25.54909 29.01669 1.000 37.99619 75 GLU A N 1
ATOM 605 C CA . GLU A 1 78 ? 1.86559 24.31920 28.78499 1.000 41.09688 75 GLU A CA 1
ATOM 606 C C . GLU A 1 78 ? 2.74746 23.08136 28.88028 1.000 37.67686 75 GLU A C 1
ATOM 607 O O . GLU A 1 78 ? 2.28268 22.01724 29.30628 1.000 42.01503 75 GLU A O 1
ATOM 613 N N . LEU A 1 79 ? 4.01917 23.19780 28.49457 1.000 29.67767 76 LEU A N 1
ATOM 614 C CA . LEU A 1 79 ? 4.90414 22.03920 28.52461 1.000 30.94239 76 LEU A CA 1
ATOM 615 C C . LEU A 1 79 ? 5.27621 21.65815 29.95140 1.000 37.05108 76 LEU A C 1
ATOM 616 O O . LEU A 1 79 ? 5.36302 20.46966 30.27619 1.000 33.60201 76 LEU A O 1
ATOM 621 N N . GLU A 1 80 ? 5.50607 22.64489 30.81950 1.000 41.22463 77 GLU A N 1
ATOM 622 C CA . GLU A 1 80 ? 5.89272 22.31622 32.18567 1.000 53.60241 77 GLU A CA 1
ATOM 623 C C . GLU A 1 80 ? 4.74772 21.69703 32.97662 1.000 52.62252 77 GLU A C 1
ATOM 624 O O . GLU A 1 80 ? 5.00180 21.03045 33.98570 1.000 59.71970 77 GLU A O 1
ATOM 630 N N . LYS A 1 81 ? 3.49885 21.88967 32.54155 1.000 40.53901 78 LYS A N 1
ATOM 631 C CA . LYS A 1 81 ? 2.38144 21.23539 33.21137 1.000 52.55077 78 LYS A CA 1
ATOM 632 C C . LYS A 1 81 ? 2.37608 19.73347 32.96984 1.000 47.08823 78 LYS A C 1
ATOM 633 O O . LYS A 1 81 ? 1.80975 18.98882 33.77579 1.000 56.94156 78 LYS A O 1
ATOM 639 N N . ILE A 1 82 ? 2.99060 19.27702 31.88545 1.000 39.68494 79 ILE A N 1
ATOM 640 C CA . ILE A 1 82 ? 3.10284 17.85485 31.60396 1.000 51.42688 79 ILE A CA 1
ATOM 641 C C . ILE A 1 82 ? 4.53967 17.40401 31.84318 1.000 49.68539 79 ILE A C 1
ATOM 642 O O . ILE A 1 82 ? 4.85385 16.22035 31.73424 1.000 49.24796 79 ILE A O 1
ATOM 647 N N . SER B 1 4 ? 11.69020 9.69673 25.45629 1.000 50.20677 1 SER B N 1
ATOM 648 C CA . SER B 1 4 ? 12.00125 10.92973 24.74716 1.000 50.24374 1 SER B CA 1
ATOM 649 C C . SER B 1 4 ? 11.15984 11.06818 23.47871 1.000 45.92695 1 SER B C 1
ATOM 650 O O . SER B 1 4 ? 10.75008 12.17109 23.12705 1.000 42.47061 1 SER B O 1
ATOM 653 N N . ILE B 1 5 ? 10.90741 9.94971 22.79184 1.000 46.75547 2 ILE B N 1
ATOM 654 C CA . ILE B 1 5 ? 10.02850 9.98385 21.62394 1.000 43.85165 2 ILE B CA 1
ATOM 655 C C . ILE B 1 5 ? 8.62785 10.42047 22.03204 1.000 43.19774 2 ILE B C 1
ATOM 656 O O . ILE B 1 5 ? 7.97700 11.20569 21.33261 1.000 44.22035 2 ILE B O 1
ATOM 661 N N . LYS B 1 6 ? 8.14311 9.91513 23.16877 1.000 39.45687 3 LYS B N 1
ATOM 662 C CA . LYS B 1 6 ? 6.88382 10.40659 23.71908 1.000 44.20141 3 LYS B CA 1
ATOM 663 C C . LYS B 1 6 ? 6.96655 11.89547 24.02187 1.000 43.90353 3 LYS B C 1
ATOM 664 O O . LYS B 1 6 ? 6.03643 12.65029 23.71412 1.000 47.94466 3 LYS B O 1
ATOM 670 N N . GLU B 1 7 ? 8.07842 12.33529 24.61756 1.000 41.25997 4 GLU B N 1
ATOM 671 C CA . GLU B 1 7 ? 8.25963 13.75064 24.92151 1.000 38.05637 4 GLU B CA 1
ATOM 672 C C . GLU B 1 7 ? 8.25202 14.59032 23.65128 1.000 41.12441 4 GLU B C 1
ATOM 673 O O . GLU B 1 7 ? 7.68910 15.69031 23.62715 1.000 35.54953 4 GLU B O 1
ATOM 679 N N . ILE B 1 8 ? 8.86918 14.08272 22.58267 1.000 44.97160 5 ILE B N 1
ATOM 680 C CA . ILE B 1 8 ? 8.87509 14.79570 21.30947 1.000 36.60620 5 ILE B CA 1
ATOM 681 C C . ILE B 1 8 ? 7.47929 14.81588 20.70050 1.000 40.12291 5 ILE B C 1
ATOM 682 O O . ILE B 1 8 ? 7.03634 15.83525 20.15544 1.000 37.21027 5 ILE B O 1
ATOM 687 N N . THR B 1 9 ? 6.76489 13.69277 20.78422 1.000 38.66023 6 THR B N 1
ATOM 688 C CA . THR B 1 9 ? 5.41106 13.62270 20.24438 1.000 40.83972 6 THR B CA 1
ATOM 689 C C . THR B 1 9 ? 4.46375 14.54106 21.00632 1.000 33.23619 6 THR B C 1
ATOM 690 O O . THR B 1 9 ? 3.71393 15.31694 20.40077 1.000 40.28780 6 THR B O 1
ATOM 694 N N . GLU B 1 10 ? 4.48144 14.46196 22.34073 1.000 35.07947 7 GLU B N 1
ATOM 695 C CA . GLU B 1 10 ? 3.62403 15.32500 23.14712 1.000 40.76870 7 GLU B CA 1
ATOM 696 C C . GLU B 1 10 ? 3.96474 16.79494 22.94735 1.000 36.66880 7 GLU B C 1
ATOM 697 O O . GLU B 1 10 ? 3.07085 17.64956 22.98338 1.000 37.15601 7 GLU B O 1
ATOM 703 N N . THR B 1 11 ? 5.24542 17.11027 22.73673 1.000 33.12733 8 THR B N 1
ATOM 704 C CA . THR B 1 11 ? 5.62291 18.49388 22.47336 1.000 35.76461 8 THR B CA 1
ATOM 705 C C . THR B 1 11 ? 5.10496 18.95194 21.11821 1.000 31.85181 8 THR B C 1
ATOM 706 O O . THR B 1 11 ? 4.54626 20.04815 21.00036 1.000 32.73602 8 THR B O 1
ATOM 710 N N . THR B 1 12 ? 5.28046 18.12520 20.08453 1.000 33.80818 9 THR B N 1
ATOM 711 C CA . THR B 1 12 ? 4.75770 18.46744 18.76640 1.000 32.80051 9 THR B CA 1
ATOM 712 C C . THR B 1 12 ? 3.23605 18.55259 18.77476 1.000 37.41164 9 THR B C 1
ATOM 713 O O . THR B 1 12 ? 2.65667 19.37105 18.05139 1.000 47.94666 9 THR B O 1
ATOM 717 N N . GLN B 1 13 ? 2.57359 17.73444 19.59581 1.000 37.22678 10 GLN B N 1
ATOM 718 C CA . GLN B 1 13 ? 1.12283 17.83464 19.72319 1.000 42.76453 10 GLN B CA 1
ATOM 719 C C . GLN B 1 13 ? 0.71123 19.17479 20.31845 1.000 40.08088 10 GLN B C 1
ATOM 720 O O . GLN B 1 13 ? -0.23439 19.80966 19.83892 1.000 47.48397 10 GLN B O 1
ATOM 726 N N . LEU B 1 14 ? 1.40367 19.61896 21.37048 1.000 38.05604 11 LEU B N 1
ATOM 727 C CA . LEU B 1 14 ? 1.13490 20.94531 21.91582 1.000 40.95278 11 LEU B CA 1
ATOM 728 C C . LEU B 1 14 ? 1.48617 22.03929 20.91876 1.000 48.43182 11 LEU B C 1
ATOM 729 O O . LEU B 1 14 ? 0.81767 23.07825 20.87660 1.000 53.97987 11 LEU B O 1
ATOM 734 N N . ILE B 1 15 ? 2.52828 21.82534 20.11429 1.000 43.60727 12 ILE B N 1
ATOM 735 C CA . ILE B 1 15 ? 2.91594 22.81145 19.11175 1.000 43.81587 12 ILE B CA 1
ATOM 736 C C . ILE B 1 15 ? 1.79703 23.01704 18.09489 1.000 51.75604 12 ILE B C 1
ATOM 737 O O . ILE B 1 15 ? 1.44395 24.15466 17.76466 1.000 51.30389 12 ILE B O 1
ATOM 742 N N . VAL B 1 16 ? 1.20994 21.92594 17.59594 1.000 45.57422 13 VAL B N 1
ATOM 743 C CA . VAL B 1 16 ? 0.16406 22.06945 16.58650 1.000 51.15972 13 VAL B CA 1
ATOM 744 C C . VAL B 1 16 ? -1.16005 22.50090 17.20997 1.000 49.61436 13 VAL B C 1
ATOM 745 O O . VAL B 1 16 ? -1.96936 23.16013 16.54831 1.000 59.56275 13 VAL B O 1
ATOM 749 N N . LYS B 1 17 ? -1.40990 22.15468 18.47576 1.000 50.63863 14 LYS B N 1
ATOM 750 C CA . LYS B 1 17 ? -2.64303 22.58757 19.12397 1.000 54.97079 14 LYS B CA 1
ATOM 751 C C . LYS B 1 17 ? -2.63624 24.06955 19.46821 1.000 72.12702 14 LYS B C 1
ATOM 752 O O . LYS B 1 17 ? -3.69024 24.60939 19.82190 1.000 75.51836 14 LYS B O 1
ATOM 758 N N . HIS B 1 18 ? -1.48541 24.73521 19.37049 1.000 70.98782 15 HIS B N 1
ATOM 759 C CA . HIS B 1 18 ? -1.38850 26.16809 19.59772 1.000 69.90162 15 HIS B CA 1
ATOM 760 C C . HIS B 1 18 ? -1.05721 26.95784 18.33922 1.000 73.51638 15 HIS B C 1
ATOM 761 O O . HIS B 1 18 ? -1.09632 28.19207 18.37761 1.000 84.90157 15 HIS B O 1
ATOM 768 N N . LEU B 1 19 ? -0.74588 26.28755 17.22899 1.000 63.21822 16 LEU B N 1
ATOM 769 C CA . LEU B 1 19 ? -0.30625 26.94665 16.00537 1.000 73.23126 16 LEU B CA 1
ATOM 770 C C . LEU B 1 19 ? -1.28525 26.75411 14.84906 1.000 73.40123 16 LEU B C 1
ATOM 771 O O . LEU B 1 19 ? -1.75399 27.73572 14.26742 1.000 76.12593 16 LEU B O 1
ATOM 776 N N . ALA B 1 20 ? -1.60162 25.51176 14.50171 1.000 60.09855 17 ALA B N 1
ATOM 777 C CA . ALA B 1 20 ? -2.35240 25.21779 13.29035 1.000 63.44862 17 ALA B CA 1
ATOM 778 C C . ALA B 1 20 ? -3.85454 25.20612 13.55034 1.000 65.42620 17 ALA B C 1
ATOM 779 O O . ALA B 1 20 ? -4.31369 24.94890 14.66680 1.000 63.68895 17 ALA B O 1
ATOM 781 N N . HIS B 1 21 ? -4.61930 25.49716 12.49988 1.000 55.11106 18 HIS B N 1
ATOM 782 C CA . HIS B 1 21 ? -6.06314 25.32846 12.56768 1.000 63.73681 18 HIS B CA 1
ATOM 783 C C . HIS B 1 21 ? -6.39970 23.85298 12.74244 1.000 59.54227 18 HIS B C 1
ATOM 784 O O . HIS B 1 21 ? -5.66833 22.97085 12.28516 1.000 58.36635 18 HIS B O 1
ATOM 791 N N . ASN B 1 22 ? -7.52295 23.59089 13.41009 1.000 53.00485 19 ASN B N 1
ATOM 792 C CA . ASN B 1 22 ? -7.90325 22.23537 13.80566 1.000 56.28891 19 ASN B CA 1
ATOM 793 C C . ASN B 1 22 ? -6.74091 21.54755 14.51830 1.000 58.15041 19 ASN B C 1
ATOM 794 O O . ASN B 1 22 ? -6.34570 20.42689 14.18643 1.000 46.26603 19 ASN B O 1
ATOM 799 N N . GLY B 1 23 ? -6.17782 22.25364 15.50376 1.000 49.50245 20 GLY B N 1
ATOM 800 C CA . GLY B 1 23 ? -5.00122 21.75616 16.19309 1.000 54.45354 20 GLY B CA 1
ATOM 801 C C . GLY B 1 23 ? -5.19830 20.39991 16.83769 1.000 54.10126 20 GLY B C 1
ATOM 802 O O . GLY B 1 23 ? -4.26295 19.59948 16.89557 1.000 51.95216 20 GLY B O 1
ATOM 803 N N . GLU B 1 24 ? -6.40832 20.12093 17.32865 1.000 49.43593 21 GLU B N 1
ATOM 804 C CA . GLU B 1 24 ? -6.66828 18.79851 17.88392 1.000 60.22743 21 GLU B CA 1
ATOM 805 C C . GLU B 1 24 ? -6.63757 17.73356 16.79835 1.000 49.37026 21 GLU B C 1
ATOM 806 O O . GLU B 1 24 ? -6.23991 16.59487 17.06396 1.000 55.66860 21 GLU B O 1
ATOM 812 N N . GLU B 1 25 ? -7.03939 18.08309 15.57396 1.000 55.24042 22 GLU B N 1
ATOM 813 C CA . GLU B 1 25 ? -6.95485 17.12874 14.47354 1.000 49.22499 22 GLU B CA 1
ATOM 814 C C . GLU B 1 25 ? -5.50690 16.79950 14.13766 1.000 42.70138 22 GLU B C 1
ATOM 815 O O . GLU B 1 25 ? -5.16712 15.63021 13.92386 1.000 47.12540 22 GLU B O 1
ATOM 821 N N . TYR B 1 26 ? -4.63995 17.81333 14.08395 1.000 46.33609 23 TYR B N 1
ATOM 822 C CA . TYR B 1 26 ? -3.23490 17.55983 13.77955 1.000 51.25902 23 TYR B CA 1
ATOM 823 C C . TYR B 1 26 ? -2.55196 16.79250 14.90245 1.000 38.74118 23 TYR B C 1
ATOM 824 O O . TYR B 1 26 ? -1.70536 15.93015 14.64164 1.000 40.00179 23 TYR B O 1
ATOM 833 N N . SER B 1 27 ? -2.89597 17.09641 16.15733 1.000 45.35092 24 SER B N 1
ATOM 834 C CA . SER B 1 27 ? -2.24923 16.41962 17.27777 1.000 43.95000 24 SER B CA 1
ATOM 835 C C . SER B 1 27 ? -2.53717 14.92338 17.25592 1.000 48.11876 24 SER B C 1
ATOM 836 O O . SER B 1 27 ? -1.65308 14.10991 17.55020 1.000 41.26299 24 SER B O 1
ATOM 839 N N . GLU B 1 28 ? -3.76758 14.53821 16.90334 1.000 41.58394 25 GLU B N 1
ATOM 840 C CA . GLU B 1 28 ? -4.06622 13.11889 16.75078 1.000 43.25724 25 GLU B CA 1
ATOM 841 C C . GLU B 1 28 ? -3.30982 12.51785 15.57364 1.000 48.79267 25 GLU B C 1
ATOM 842 O O . GLU B 1 28 ? -2.90742 11.34999 15.62897 1.000 41.49981 25 GLU B O 1
ATOM 848 N N . VAL B 1 29 ? -3.09939 13.29513 14.50895 1.000 42.40208 26 VAL B N 1
ATOM 849 C CA . VAL B 1 29 ? -2.25722 12.82593 13.41366 1.000 40.59595 26 VAL B CA 1
ATOM 850 C C . VAL B 1 29 ? -0.81849 12.66066 13.88659 1.000 42.34037 26 VAL B C 1
ATOM 851 O O . VAL B 1 29 ? -0.14137 11.68858 13.52746 1.000 38.73721 26 VAL B O 1
ATOM 855 N N . VAL B 1 30 ? -0.33174 13.59724 14.70696 1.000 34.97851 27 VAL B N 1
ATOM 856 C CA . VAL B 1 30 ? 1.01902 13.48740 15.25600 1.000 37.58650 27 VAL B CA 1
ATOM 857 C C . VAL B 1 30 ? 1.16632 12.19094 16.04128 1.000 33.43064 27 VAL B C 1
ATOM 858 O O . VAL B 1 30 ? 2.14435 11.45417 15.87937 1.000 40.84887 27 VAL B O 1
ATOM 862 N N . LYS B 1 31 ? 0.18629 11.89273 16.89762 1.000 36.02171 28 LYS B N 1
ATOM 863 C CA . LYS B 1 31 ? 0.24602 10.67316 17.69836 1.000 52.03146 28 LYS B CA 1
ATOM 864 C C . LYS B 1 31 ? 0.27275 9.42783 16.82028 1.000 42.62187 28 LYS B C 1
ATOM 865 O O . LYS B 1 31 ? 1.07350 8.51540 17.05606 1.000 52.70580 28 LYS B O 1
ATOM 871 N N . GLU B 1 32 ? -0.58642 9.37397 15.79833 1.000 42.03243 29 GLU B N 1
ATOM 872 C CA . GLU B 1 32 ? -0.63556 8.19693 14.93427 1.000 45.85842 29 GLU B CA 1
ATOM 873 C C . GLU B 1 32 ? 0.63156 8.07104 14.09558 1.000 49.39496 29 GLU B C 1
ATOM 874 O O . GLU B 1 32 ? 1.12109 6.95984 13.86174 1.000 52.95407 29 GLU B O 1
ATOM 880 N N . ILE B 1 33 ? 1.17789 9.19731 13.63581 1.000 44.42455 30 ILE B N 1
ATOM 881 C CA . ILE B 1 33 ? 2.39330 9.15759 12.82812 1.000 42.53994 30 ILE B CA 1
ATOM 882 C C . ILE B 1 33 ? 3.60072 8.80813 13.69047 1.000 47.60143 30 ILE B C 1
ATOM 883 O O . ILE B 1 33 ? 4.49802 8.07280 13.25933 1.000 53.67951 30 ILE B O 1
ATOM 888 N N . SER B 1 34 ? 3.63816 9.31795 14.92368 1.000 42.92638 31 SER B N 1
ATOM 889 C CA . SER B 1 34 ? 4.74335 9.00686 15.82411 1.000 45.10835 31 SER B CA 1
ATOM 890 C C . SER B 1 34 ? 4.81491 7.51409 16.11697 1.000 52.32234 31 SER B C 1
ATOM 891 O O . SER B 1 34 ? 5.88941 6.90779 16.04214 1.000 59.75980 31 SER B O 1
ATOM 894 N N . GLU B 1 35 ? 3.67676 6.90116 16.45549 1.000 58.01848 32 GLU B N 1
ATOM 895 C CA . GLU B 1 35 ? 3.67680 5.47489 16.75807 1.000 44.55037 32 GLU B CA 1
ATOM 896 C C . GLU B 1 35 ? 3.95446 4.62551 15.52419 1.000 51.24676 32 GLU B C 1
ATOM 897 O O . GLU B 1 35 ? 4.41020 3.48580 15.66427 1.000 63.17262 32 GLU B O 1
ATOM 903 N N . GLU B 1 36 ? 3.70014 5.15046 14.32228 1.000 54.41161 33 GLU B N 1
ATOM 904 C CA . GLU B 1 36 ? 4.12549 4.44481 13.11751 1.000 58.36043 33 GLU B CA 1
ATOM 905 C C . GLU B 1 36 ? 5.63207 4.55628 12.92423 1.000 60.83833 33 GLU B C 1
ATOM 906 O O . GLU B 1 36 ? 6.29323 3.57286 12.57035 1.000 62.67629 33 GLU B O 1
ATOM 912 N N . MET B 1 37 ? 6.19284 5.74637 13.15380 1.000 49.92743 34 MET B N 1
ATOM 913 C CA . MET B 1 37 ? 7.64128 5.90256 13.08805 1.000 51.00813 34 MET B CA 1
ATOM 914 C C . MET B 1 37 ? 8.33317 5.09754 14.17648 1.000 58.34772 34 MET B C 1
ATOM 915 O O . MET B 1 37 ? 9.44806 4.60442 13.97183 1.000 64.97724 34 MET B O 1
ATOM 920 N N . GLU B 1 38 ? 7.69059 4.95407 15.33674 1.000 60.81461 35 GLU B N 1
ATOM 921 C CA . GLU B 1 38 ? 8.24877 4.11257 16.38835 1.000 71.96850 35 GLU B CA 1
ATOM 922 C C . GLU B 1 38 ? 8.15402 2.63819 16.01694 1.000 69.29708 35 GLU B C 1
ATOM 923 O O . GLU B 1 38 ? 9.04729 1.85042 16.34914 1.000 70.32788 35 GLU B O 1
ATOM 929 N N . LYS B 1 39 ? 7.07988 2.24715 15.32468 1.000 62.38225 36 LYS B N 1
ATOM 930 C CA . LYS B 1 39 ? 6.94812 0.86078 14.88716 1.000 73.22204 36 LYS B CA 1
ATOM 931 C C . LYS B 1 39 ? 7.94355 0.54166 13.77786 1.000 73.53605 36 LYS B C 1
ATOM 932 O O . LYS B 1 39 ? 8.49629 -0.56365 13.73091 1.000 69.35042 36 LYS B O 1
ATOM 938 N N . LYS B 1 40 ? 8.19003 1.49829 12.87993 1.000 64.40975 37 LYS B N 1
ATOM 939 C CA . LYS B 1 40 ? 9.19470 1.32976 11.83536 1.000 56.76001 37 LYS B CA 1
ATOM 940 C C . LYS B 1 40 ? 10.62163 1.42198 12.36086 1.000 61.32421 37 LYS B C 1
ATOM 941 O O . LYS B 1 40 ? 11.56022 1.30511 11.56423 1.000 68.19645 37 LYS B O 1
ATOM 947 N N . GLY B 1 41 ? 10.81083 1.63212 13.66208 1.000 58.53676 38 GLY B N 1
ATOM 948 C CA . GLY B 1 41 ? 12.14562 1.70132 14.22092 1.000 64.77850 38 GLY B CA 1
ATOM 949 C C . GLY B 1 41 ? 12.94022 2.92575 13.83175 1.000 66.41959 38 GLY B C 1
ATOM 950 O O . GLY B 1 41 ? 14.16829 2.91431 13.94787 1.000 67.65247 38 GLY B O 1
ATOM 951 N N . LEU B 1 42 ? 12.27762 3.98417 13.37119 1.000 60.36630 39 LEU B N 1
ATOM 952 C CA . LEU B 1 42 ? 12.98079 5.19654 12.97912 1.000 58.19319 39 LEU B CA 1
ATOM 953 C C . LEU B 1 42 ? 13.62890 5.85823 14.18945 1.000 54.52385 39 LEU B C 1
ATOM 954 O O . LEU B 1 42 ? 13.10260 5.81966 15.30441 1.000 59.09665 39 LEU B O 1
ATOM 959 N N . SER B 1 43 ? 14.78486 6.47442 13.95535 1.000 59.95654 40 SER B N 1
ATOM 960 C CA . SER B 1 43 ? 15.55782 7.06584 15.03454 1.000 66.38154 40 SER B CA 1
ATOM 961 C C . SER B 1 43 ? 14.87279 8.32575 15.56241 1.000 58.94164 40 SER B C 1
ATOM 962 O O . SER B 1 43 ? 13.92086 8.84962 14.97495 1.000 57.10727 40 SER B O 1
ATOM 965 N N . LYS B 1 44 ? 15.37886 8.81155 16.69922 1.000 59.56266 41 LYS B N 1
ATOM 966 C CA .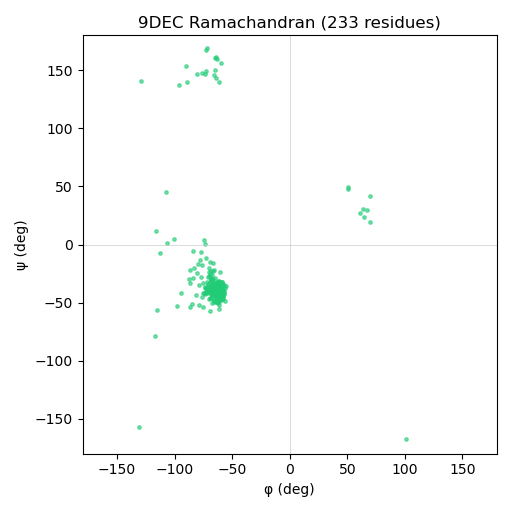 LYS B 1 44 ? 14.83368 10.02589 17.29655 1.000 46.87006 41 LYS B CA 1
ATOM 967 C C . LYS B 1 44 ? 15.05938 11.23075 16.39139 1.000 50.83591 41 LYS B C 1
ATOM 968 O O . LYS B 1 44 ? 14.20774 12.12401 16.30699 1.000 46.45765 41 LYS B O 1
ATOM 974 N N . GLU B 1 45 ? 16.19812 11.26726 15.69605 1.000 48.19402 42 GLU B N 1
ATOM 975 C CA . GLU B 1 45 ? 16.46275 12.36784 14.77614 1.000 50.56606 42 GLU B CA 1
ATOM 976 C C . GLU B 1 45 ? 15.49593 12.34663 13.59863 1.000 45.42199 42 GLU B C 1
ATOM 977 O O . GLU B 1 45 ? 15.00142 13.39844 13.17602 1.000 53.93265 42 GLU B O 1
ATOM 983 N N . GLN B 1 46 ? 15.20548 11.15885 13.06189 1.000 50.43656 43 GLN B N 1
ATOM 984 C CA . GLN B 1 46 ? 14.24884 11.06485 11.96431 1.000 42.28908 43 GLN B CA 1
ATOM 985 C C . GLN B 1 46 ? 12.84508 11.45197 12.40722 1.000 44.07398 43 GLN B C 1
ATOM 986 O O . GLN B 1 46 ? 12.09355 12.04400 11.62404 1.000 44.78228 43 GLN B O 1
ATOM 992 N N . VAL B 1 47 ? 12.47367 11.12904 13.64820 1.000 48.15252 44 VAL B N 1
ATOM 993 C CA . VAL B 1 47 ? 11.17643 11.55484 14.16819 1.000 38.92063 44 VAL B CA 1
ATOM 994 C C . VAL B 1 47 ? 11.08884 13.07421 14.17829 1.000 42.26759 44 VAL B C 1
ATOM 995 O O . VAL B 1 47 ? 10.10811 13.66125 13.70529 1.000 40.22631 44 VAL B O 1
ATOM 999 N N . ILE B 1 48 ? 12.12252 13.73461 14.70686 1.000 44.47682 45 ILE B N 1
ATOM 1000 C CA . ILE B 1 48 ? 12.14702 15.19520 14.73387 1.000 39.28349 45 ILE B CA 1
ATOM 1001 C C . ILE B 1 48 ? 12.05418 15.75569 13.31987 1.000 39.83843 45 ILE B C 1
ATOM 1002 O O . ILE B 1 48 ? 11.26768 16.66946 13.04584 1.000 42.62566 45 ILE B O 1
ATOM 1007 N N . LEU B 1 49 ? 12.85584 15.21075 12.40015 1.000 39.45941 46 LEU B N 1
ATOM 1008 C CA . LEU B 1 49 ? 12.85270 15.70560 11.02557 1.000 50.24299 46 LEU B CA 1
ATOM 1009 C C . LEU B 1 49 ? 11.48911 15.52967 10.37305 1.000 36.70766 46 LEU B C 1
ATOM 1010 O O . LEU B 1 49 ? 10.99596 16.43897 9.69599 1.000 37.27365 46 LEU B O 1
ATOM 1015 N N . LEU B 1 50 ? 10.86344 14.36677 10.56549 1.000 38.50617 47 LEU B N 1
ATOM 1016 C CA . LEU B 1 50 ? 9.55902 14.12755 9.95915 1.000 44.56006 47 LEU B CA 1
ATOM 1017 C C . LEU B 1 50 ? 8.47034 14.95178 10.62940 1.000 38.53453 47 LEU B C 1
ATOM 1018 O O . LEU B 1 50 ? 7.53205 15.39367 9.95857 1.000 41.14795 47 LEU B O 1
ATOM 1023 N N . LEU B 1 51 ? 8.57656 15.17507 11.94125 1.000 41.12972 48 LEU B N 1
ATOM 1024 C CA . LEU B 1 51 ? 7.59619 16.01625 12.61886 1.000 41.00958 48 LEU B CA 1
ATOM 1025 C C . LEU B 1 51 ? 7.75451 17.48446 12.24081 1.000 49.59840 48 LEU B C 1
ATOM 1026 O O . LEU B 1 51 ? 6.77640 18.23908 12.28205 1.000 47.88860 48 LEU B O 1
ATOM 1031 N N . ILE B 1 52 ? 8.96609 17.91490 11.87883 1.000 47.96363 49 ILE B N 1
ATOM 1032 C CA . ILE B 1 52 ? 9.12220 19.26072 11.33305 1.000 51.09573 49 ILE B CA 1
ATOM 1033 C C . ILE B 1 52 ? 8.60860 19.30769 9.90055 1.000 48.04331 49 ILE B C 1
ATOM 1034 O O . ILE B 1 52 ? 7.94389 20.26844 9.49455 1.000 42.58676 49 ILE B O 1
ATOM 1039 N N . HIS B 1 53 ? 8.91669 18.27423 9.11210 1.000 42.75634 50 HIS B N 1
ATOM 1040 C CA . HIS B 1 53 ? 8.26571 18.10497 7.81732 1.000 53.60433 50 HIS B CA 1
ATOM 1041 C C . HIS B 1 53 ? 6.75146 18.06740 7.97307 1.000 50.57714 50 HIS B C 1
ATOM 1042 O O . HIS B 1 53 ? 6.01797 18.56788 7.11284 1.000 53.47911 50 HIS B O 1
ATOM 1049 N N . PHE B 1 54 ? 6.26539 17.47680 9.06727 1.000 49.97394 51 PHE B N 1
ATOM 1050 C CA . PHE B 1 54 ? 4.84659 17.55811 9.39474 1.000 51.94047 51 PHE B CA 1
ATOM 1051 C C . PHE B 1 54 ? 4.43134 19.00404 9.63903 1.000 55.29473 51 PHE B C 1
ATOM 1052 O O . PHE B 1 54 ? 3.38807 19.45538 9.15453 1.000 51.49509 51 PHE B O 1
ATOM 1060 N N . LEU B 1 55 ? 5.24019 19.74360 10.40468 1.000 48.30310 52 LEU B N 1
ATOM 1061 C CA . LEU B 1 55 ? 4.91325 21.13604 10.69681 1.000 55.93528 52 LEU B CA 1
ATOM 1062 C C . LEU B 1 55 ? 4.89646 21.98610 9.43276 1.000 58.56879 52 LEU B C 1
ATOM 1063 O O . LEU B 1 55 ? 4.11415 22.93849 9.33508 1.000 69.87438 52 LEU B O 1
ATOM 1068 N N . LEU B 1 56 ? 5.74157 21.65661 8.45440 1.000 58.05268 53 LEU B N 1
ATOM 1069 C CA . LEU B 1 56 ? 5.70499 22.36603 7.18004 1.000 64.21490 53 LEU B CA 1
ATOM 1070 C C . LEU B 1 56 ? 4.42770 22.05339 6.41160 1.000 74.21558 53 LEU B C 1
ATOM 1071 O O . LEU B 1 56 ? 3.81776 22.94974 5.81771 1.000 77.55258 53 LEU B O 1
ATOM 1076 N N . LEU B 1 57 ? 4.00955 20.78630 6.40972 1.000 64.03184 54 LEU B N 1
ATOM 1077 C CA . LEU B 1 57 ? 2.80018 20.40556 5.68830 1.000 70.55269 54 LEU B CA 1
ATOM 1078 C C . LEU B 1 57 ? 1.58004 21.13056 6.23653 1.000 62.97428 54 LEU B C 1
ATOM 1079 O O . LEU B 1 57 ? 0.72695 21.59512 5.47132 1.000 72.50813 54 LEU B O 1
ATOM 1084 N N . SER B 1 58 ? 1.48517 21.24542 7.56046 1.000 65.11714 55 SER B N 1
ATOM 1085 C CA . SER B 1 58 ? 0.33243 21.88217 8.17972 1.000 73.41945 55 SER B CA 1
ATOM 1086 C C . SER B 1 58 ? 0.35759 23.40086 8.06727 1.000 82.62307 55 SER B C 1
ATOM 1087 O O . SER B 1 58 ? -0.68942 24.03475 8.23921 1.000 84.14404 55 SER B O 1
ATOM 1090 N N . LEU B 1 59 ? 1.51474 23.99940 7.77994 1.000 84.91168 56 LEU B N 1
ATOM 1091 C CA . LEU B 1 59 ? 1.63157 25.45223 7.84132 1.000 75.27416 56 LEU B CA 1
ATOM 1092 C C . LEU B 1 59 ? 1.94467 26.08231 6.48777 1.000 75.54031 56 LEU B C 1
ATOM 1093 O O . LEU B 1 59 ? 1.04971 26.63378 5.83701 1.000 77.43356 56 LEU B O 1
ATOM 1098 N N . VAL B 1 60 ? 3.21004 26.01806 6.06022 1.000 76.66597 57 VAL B N 1
ATOM 1099 C CA . VAL B 1 60 ? 3.61143 26.70161 4.83110 1.000 81.00515 57 VAL B CA 1
ATOM 1100 C C . VAL B 1 60 ? 2.85311 26.14045 3.63504 1.000 77.49109 57 VAL B C 1
ATOM 1101 O O . VAL B 1 60 ? 2.49981 26.87486 2.70373 1.000 86.23456 57 VAL B O 1
ATOM 1105 N N . LYS B 1 61 ? 2.57252 24.83941 3.64725 1.000 81.89884 58 LYS B N 1
ATOM 1106 C CA . LYS B 1 61 ? 1.73098 24.24884 2.61823 1.000 80.01574 58 LYS B CA 1
ATOM 1107 C C . LYS B 1 61 ? 0.24873 24.32978 2.95417 1.000 72.29339 58 LYS B C 1
ATOM 1108 O O . LYS B 1 61 ? -0.58223 24.27435 2.04043 1.000 68.80539 58 LYS B O 1
ATOM 1114 N N . GLY B 1 62 ? -0.09862 24.47669 4.23125 1.000 70.32067 59 GLY B N 1
ATOM 1115 C CA . GLY B 1 62 ? -1.49212 24.62895 4.61529 1.000 73.45964 59 GLY B CA 1
ATOM 1116 C C . GLY B 1 62 ? -2.35122 23.42527 4.30839 1.000 63.00836 59 GLY B C 1
ATOM 1117 O O . GLY B 1 62 ? -3.55018 23.57428 4.04801 1.000 66.57736 59 GLY B O 1
ATOM 1118 N N . LEU B 1 63 ? -1.76884 22.23167 4.33120 1.000 63.61559 60 LEU B N 1
ATOM 1119 C CA . LEU B 1 63 ? -2.49998 21.01954 4.00297 1.000 62.20835 60 LEU B CA 1
ATOM 1120 C C . LEU B 1 63 ? -3.32938 20.55056 5.19104 1.000 58.30102 60 LEU B C 1
ATOM 1121 O O . LEU B 1 63 ? -2.94249 20.71491 6.35159 1.000 61.52001 60 LEU B O 1
ATOM 1126 N N . SER B 1 64 ? -4.48113 19.95201 4.88461 1.000 48.93949 61 SER B N 1
ATOM 1127 C CA . SER B 1 64 ? -5.38331 19.47415 5.91728 1.000 54.81826 61 SER B CA 1
ATOM 1128 C C . SER B 1 64 ? -4.72326 18.36351 6.73634 1.000 61.32208 61 SER B C 1
ATOM 1129 O O . SER B 1 64 ? -3.73675 17.75912 6.30467 1.000 44.50190 61 SER B O 1
ATOM 1132 N N . PRO B 1 65 ? -5.24393 18.09134 7.93848 1.000 55.53429 62 PRO B N 1
ATOM 1133 C CA . PRO B 1 65 ? -4.68924 16.98074 8.73145 1.000 56.35812 62 PRO B CA 1
ATOM 1134 C C . PRO B 1 65 ? -4.74241 15.64231 8.01760 1.000 48.73288 62 PRO B C 1
ATOM 1135 O O . PRO B 1 65 ? -3.80407 14.84490 8.14091 1.000 46.19116 62 PRO B O 1
ATOM 1139 N N . GLU B 1 66 ? -5.81488 15.37344 7.26914 1.000 44.96602 63 GLU B N 1
ATOM 1140 C CA . GLU B 1 66 ? -5.89741 14.12336 6.52182 1.000 50.91258 63 GLU B CA 1
ATOM 1141 C C . GLU B 1 66 ? -4.87372 14.09734 5.39360 1.000 52.22934 63 GLU B C 1
ATOM 1142 O O . GLU B 1 66 ? -4.17495 13.09643 5.19755 1.000 50.24605 63 GLU B O 1
ATOM 1148 N N . THR B 1 67 ? -4.77430 15.19434 4.63756 1.000 53.09258 64 THR B N 1
ATOM 1149 C CA . THR B 1 67 ? -3.77243 15.28521 3.57892 1.000 51.52155 64 THR B CA 1
ATOM 1150 C C . THR B 1 67 ? -2.36235 15.17356 4.14371 1.000 46.08179 64 THR B C 1
ATOM 1151 O O . THR B 1 67 ? -1.51452 14.46330 3.58887 1.000 42.43466 64 THR B O 1
ATOM 1155 N N . THR B 1 68 ? -2.09797 15.86319 5.25422 1.000 43.14431 65 THR B N 1
ATOM 1156 C CA . THR B 1 68 ? -0.78582 15.78654 5.88495 1.000 44.94513 65 THR B CA 1
ATOM 1157 C C . THR B 1 68 ? -0.48728 14.37360 6.36647 1.000 48.85508 65 THR B C 1
ATOM 1158 O O . THR B 1 68 ? 0.63710 13.88325 6.21426 1.000 48.39888 65 THR B O 1
ATOM 1162 N N . LYS B 1 69 ? -1.48788 13.69835 6.93724 1.000 43.68263 66 LYS B N 1
ATOM 1163 C CA . LYS B 1 69 ? -1.28103 12.33936 7.42717 1.000 46.43000 66 LYS B CA 1
ATOM 1164 C C . LYS B 1 69 ? -0.89287 11.39502 6.29551 1.000 46.19566 66 LYS B C 1
ATOM 1165 O O . LYS B 1 69 ? -0.02549 10.53021 6.46903 1.000 51.68347 66 LYS B O 1
ATOM 1171 N N . LEU B 1 70 ? -1.52521 11.54561 5.12859 1.000 47.63051 67 LEU B N 1
ATOM 1172 C CA . LEU B 1 70 ? -1.21067 10.68375 3.99263 1.000 46.96990 67 LEU B CA 1
ATOM 1173 C C . LEU B 1 70 ? 0.22917 10.88172 3.53925 1.000 42.96881 67 LEU B C 1
ATOM 1174 O O . LEU B 1 70 ? 0.97429 9.91213 3.35645 1.000 51.42036 67 LEU B O 1
ATOM 1179 N N . LEU B 1 71 ? 0.63868 12.13891 3.35377 1.000 44.63686 68 LEU B N 1
ATOM 1180 C CA . LEU B 1 71 ? 2.01436 12.42119 2.96087 1.000 40.90749 68 LEU B CA 1
ATOM 1181 C C . LEU B 1 71 ? 3.01128 11.97045 4.01730 1.000 44.74456 68 LEU B C 1
ATOM 1182 O O . LEU B 1 71 ? 4.11479 11.53382 3.67270 1.000 45.89467 68 LEU B O 1
ATOM 1187 N N . MET B 1 72 ? 2.65486 12.09166 5.29779 1.000 45.63360 69 MET B N 1
ATOM 1188 C CA . MET B 1 72 ? 3.51930 11.59151 6.35923 1.000 42.02554 69 MET B CA 1
ATOM 1189 C C . MET B 1 72 ? 3.69203 10.08496 6.24799 1.000 47.27814 69 MET B C 1
ATOM 1190 O O . MET B 1 72 ? 4.81705 9.57591 6.27358 1.000 53.06912 69 MET B O 1
ATOM 1195 N N . LYS B 1 73 ? 2.58013 9.35506 6.12123 1.000 47.20298 70 LYS B N 1
ATOM 1196 C CA . LYS B 1 73 ? 2.65072 7.90455 5.96855 1.000 53.52061 70 LYS B CA 1
ATOM 1197 C C . LYS B 1 73 ? 3.45939 7.51296 4.73864 1.000 51.49382 70 LYS B C 1
ATOM 1198 O O . LYS B 1 73 ? 4.16196 6.49522 4.74572 1.000 56.91596 70 LYS B O 1
ATOM 1204 N N . GLU B 1 74 ? 3.37478 8.30866 3.67166 1.000 47.41403 71 GLU B N 1
ATOM 1205 C CA . GLU B 1 74 ? 4.09010 7.97085 2.44599 1.000 55.30764 71 GLU B CA 1
ATOM 1206 C C . GLU B 1 74 ? 5.59439 8.12583 2.62483 1.000 54.15004 71 GLU B C 1
ATOM 1207 O O . GLU B 1 74 ? 6.36744 7.24182 2.23872 1.000 53.66432 71 GLU B O 1
ATOM 1213 N N . LEU B 1 75 ? 6.03075 9.24180 3.21376 1.000 42.93552 72 LEU B N 1
ATOM 1214 C CA . LEU B 1 75 ? 7.45885 9.43259 3.44059 1.000 56.51468 72 LEU B CA 1
ATOM 1215 C C . LEU B 1 75 ? 8.00671 8.43087 4.44852 1.000 56.52975 72 LEU B C 1
ATOM 1216 O O . LEU B 1 75 ? 9.18417 8.06266 4.37187 1.000 60.78928 72 LEU B O 1
ATOM 1221 N N . ILE B 1 76 ? 7.17896 7.97939 5.39406 1.000 52.61903 73 ILE B N 1
ATOM 1222 C CA . ILE B 1 76 ? 7.60920 6.91902 6.30115 1.000 62.46188 73 ILE B CA 1
ATOM 1223 C C . ILE B 1 76 ? 7.85904 5.63074 5.52711 1.000 51.15030 73 ILE B C 1
ATOM 1224 O O . ILE B 1 76 ? 8.82245 4.90316 5.79643 1.000 63.86604 73 ILE B O 1
ATOM 1229 N N . LYS B 1 77 ? 7.00851 5.33839 4.54098 1.000 47.33993 74 LYS B N 1
ATOM 1230 C CA . LYS B 1 77 ? 7.20987 4.15347 3.71498 1.000 57.09523 74 LYS B CA 1
ATOM 1231 C C . LYS B 1 77 ? 8.42658 4.29808 2.80881 1.000 59.55278 74 LYS B C 1
ATOM 1232 O O . LYS B 1 77 ? 9.01780 3.29094 2.40456 1.000 76.58960 74 LYS B O 1
ATOM 1238 N N . GLU B 1 78 ? 8.81622 5.53153 2.47892 1.000 69.48573 75 GLU B N 1
ATOM 1239 C CA . GLU B 1 78 ? 10.03797 5.74783 1.71401 1.000 65.25790 75 GLU B CA 1
ATOM 1240 C C . GLU B 1 78 ? 11.27992 5.76642 2.59646 1.000 67.97288 75 GLU B C 1
ATOM 1241 O O . GLU B 1 78 ? 12.38924 5.57779 2.08572 1.000 73.70183 75 GLU B O 1
ATOM 1247 N N . LEU B 1 79 ? 11.12107 5.99533 3.90245 1.000 63.27166 76 LEU B N 1
ATOM 1248 C CA . LEU B 1 79 ? 12.25144 5.90358 4.82085 1.000 68.54698 76 LEU B CA 1
ATOM 1249 C C . LEU B 1 79 ? 12.60535 4.45262 5.11709 1.000 79.16948 76 LEU B C 1
ATOM 1250 O O . LEU B 1 79 ? 13.78392 4.08056 5.11112 1.000 88.48425 76 LEU B O 1
ATOM 1255 N N . GLU B 1 80 ? 11.59559 3.62084 5.38779 1.000 91.78359 77 GLU B N 1
ATOM 1256 C CA . GLU B 1 80 ? 11.83667 2.19395 5.55202 1.000 97.10262 77 GLU B CA 1
ATOM 1257 C C . GLU B 1 80 ? 12.27778 1.54190 4.25045 1.000 104.23346 77 GLU B C 1
ATOM 1258 O O . GLU B 1 80 ? 12.79909 0.42243 4.27844 1.000 110.10975 77 GLU B O 1
ATOM 1264 N N . LYS B 1 81 ? 12.07721 2.21754 3.11560 1.000 92.39711 78 LYS B N 1
ATOM 1265 C CA . LYS B 1 81 ? 12.53629 1.72324 1.82472 1.000 86.76961 78 LYS B CA 1
ATOM 1266 C C . LYS B 1 81 ? 14.05538 1.73518 1.69924 1.000 90.32112 78 LYS B C 1
ATOM 1267 O O . LYS B 1 81 ? 14.58706 1.09953 0.78403 1.000 95.30147 78 LYS B O 1
ATOM 1273 N N . ILE B 1 82 ? 14.76265 2.44123 2.57718 1.000 90.91607 79 ILE B N 1
ATOM 1274 C CA . ILE B 1 82 ? 16.22050 2.44292 2.54574 1.000 92.35096 79 ILE B CA 1
ATOM 1275 C C . ILE B 1 82 ? 16.76655 1.65629 3.73201 1.000 90.46418 79 ILE B C 1
ATOM 1276 O O . ILE B 1 82 ? 16.02332 1.29569 4.64359 1.000 92.69786 79 ILE B O 1
ATOM 1281 N N . SER C 1 4 ? 26.96338 9.01943 10.93930 1.000 88.51086 1 SER C N 1
ATOM 1282 C CA . SER C 1 4 ? 26.17214 9.39560 12.10478 1.000 88.34608 1 SER C CA 1
ATOM 1283 C C . SER C 1 4 ? 25.07947 10.38929 11.72342 1.000 90.38019 1 SER C C 1
ATOM 1284 O O . SER C 1 4 ? 23.89274 10.12354 11.91694 1.000 87.86968 1 SER C O 1
ATOM 1287 N N . ILE C 1 5 ? 25.48792 11.54060 11.17987 1.000 80.57415 2 ILE C N 1
ATOM 1288 C CA . ILE C 1 5 ? 24.52349 12.54118 10.72663 1.000 74.43172 2 ILE C CA 1
ATOM 1289 C C . ILE C 1 5 ? 24.01016 12.26693 9.32438 1.000 67.71968 2 ILE C C 1
ATOM 1290 O O . ILE C 1 5 ? 23.12006 12.98526 8.85153 1.000 74.91817 2 ILE C O 1
ATOM 1295 N N . LYS C 1 6 ? 24.54932 11.25560 8.63966 1.000 64.31630 3 LYS C N 1
ATOM 1296 C CA . LYS C 1 6 ? 24.07448 10.93981 7.29877 1.000 63.58894 3 LYS C CA 1
ATOM 1297 C C . LYS C 1 6 ? 22.64170 10.42799 7.31239 1.000 60.85476 3 LYS C C 1
ATOM 1298 O O . LYS C 1 6 ? 21.95731 10.50336 6.28640 1.000 49.83722 3 LYS C O 1
ATOM 1304 N N . GLU C 1 7 ? 22.17655 9.90337 8.44918 1.000 52.57446 4 GLU C N 1
ATOM 1305 C CA . GLU C 1 7 ? 20.76798 9.54867 8.57569 1.000 54.73644 4 GLU C CA 1
ATOM 1306 C C . GLU C 1 7 ? 19.89928 10.79871 8.59680 1.000 51.90797 4 GLU C C 1
ATOM 1307 O O . GLU C 1 7 ? 18.83769 10.83754 7.96356 1.000 48.92817 4 GLU C O 1
ATOM 1313 N N . ILE C 1 8 ? 20.34223 11.83147 9.31814 1.000 51.94271 5 ILE C N 1
ATOM 1314 C CA . ILE C 1 8 ? 19.65851 13.12100 9.29380 1.000 43.70364 5 ILE C CA 1
ATOM 1315 C C . ILE C 1 8 ? 19.66749 13.69698 7.88427 1.000 52.52860 5 ILE C C 1
ATOM 1316 O O . ILE C 1 8 ? 18.67573 14.27661 7.42462 1.000 46.77099 5 ILE C O 1
ATOM 1321 N N . THR C 1 9 ? 20.78176 13.52888 7.17080 1.000 49.38411 6 THR C N 1
ATOM 1322 C CA . THR C 1 9 ? 20.91355 14.09490 5.83242 1.000 49.97038 6 THR C CA 1
ATOM 1323 C C . THR C 1 9 ? 20.00358 13.38437 4.83889 1.000 51.47243 6 THR C C 1
ATOM 1324 O O . THR C 1 9 ? 19.17394 14.01759 4.17540 1.000 44.93205 6 THR C O 1
ATOM 1328 N N . GLU C 1 10 ? 20.15986 12.06164 4.71194 1.000 44.90180 7 GLU C N 1
ATOM 1329 C CA . GLU C 1 10 ? 19.36983 11.30714 3.74363 1.000 50.46599 7 GLU C CA 1
ATOM 1330 C C . GLU C 1 10 ? 17.87780 11.44975 4.00716 1.000 49.07342 7 GLU C C 1
ATOM 1331 O O . GLU C 1 10 ? 17.07589 11.43759 3.06586 1.000 49.00723 7 GLU C O 1
ATOM 1337 N N . THR C 1 11 ? 17.48875 11.59683 5.27377 1.000 43.33817 8 THR C N 1
ATOM 1338 C CA . THR C 1 11 ? 16.08871 11.84502 5.59141 1.000 40.93186 8 THR C CA 1
ATOM 1339 C C . THR C 1 11 ? 15.64291 13.19752 5.05021 1.000 43.05163 8 THR C C 1
ATOM 1340 O O . THR C 1 11 ? 14.59345 13.30398 4.40581 1.000 40.39110 8 THR C O 1
ATOM 1344 N N . THR C 1 12 ? 16.43899 14.24266 5.29152 1.000 34.02401 9 THR C N 1
ATOM 1345 C CA . THR C 1 12 ? 16.11897 15.55755 4.74722 1.000 39.52720 9 THR C CA 1
ATOM 1346 C C . THR C 1 12 ? 16.16205 15.54248 3.22488 1.000 38.00580 9 THR C C 1
ATOM 1347 O O . THR C 1 12 ? 15.32834 16.17542 2.56632 1.000 42.17595 9 THR C O 1
ATOM 1351 N N . GLN C 1 13 ? 17.12241 14.81707 2.64696 1.000 40.14989 10 GLN C N 1
ATOM 1352 C CA . GLN C 1 13 ? 17.13491 14.63417 1.19884 1.000 47.64967 10 GLN C CA 1
ATOM 1353 C C . GLN C 1 13 ? 15.83236 14.01082 0.71393 1.000 39.56585 10 GLN C C 1
ATOM 1354 O O . GLN C 1 13 ? 15.27775 14.43045 -0.30791 1.000 43.64024 10 GLN C O 1
ATOM 1360 N N . LEU C 1 14 ? 15.32066 13.01780 1.44564 1.000 41.57712 11 LEU C N 1
ATOM 1361 C CA . LEU C 1 14 ? 14.05742 12.38984 1.07096 1.000 50.41690 11 LEU C CA 1
ATOM 1362 C C . LEU C 1 14 ? 12.88642 13.35001 1.25434 1.000 44.64111 11 LEU C C 1
ATOM 1363 O O . LEU C 1 14 ? 11.99091 13.41335 0.40417 1.000 54.03400 11 LEU C O 1
ATOM 1368 N N . ILE C 1 15 ? 12.87364 14.10021 2.35894 1.000 44.39314 12 ILE C N 1
ATOM 1369 C CA . ILE C 1 15 ? 11.82120 15.08872 2.58163 1.000 47.31949 12 ILE C CA 1
ATOM 1370 C C . ILE C 1 15 ? 11.84232 16.14060 1.48146 1.000 56.77829 12 ILE C C 1
ATOM 1371 O O . ILE C 1 15 ? 10.79384 16.63647 1.04925 1.000 56.40852 12 ILE C O 1
ATOM 1376 N N . VAL C 1 16 ? 13.03759 16.48603 1.00231 1.000 49.08375 13 VAL C N 1
ATOM 1377 C CA . VAL C 1 16 ? 13.16901 17.53256 -0.00356 1.000 41.28530 13 VAL C CA 1
ATOM 1378 C C . VAL C 1 16 ? 12.71488 17.03247 -1.37236 1.000 47.37921 13 VAL C C 1
ATOM 1379 O O . VAL C 1 16 ? 12.03101 17.75084 -2.11181 1.000 45.37142 13 VAL C O 1
ATOM 1383 N N . LYS C 1 17 ? 13.07530 15.79373 -1.72792 1.000 45.51982 14 LYS C N 1
ATOM 1384 C CA . LYS C 1 17 ? 12.70222 15.25341 -3.03360 1.000 54.92748 14 LYS C CA 1
ATOM 1385 C C . LYS C 1 17 ? 11.19213 15.18695 -3.21392 1.000 53.05560 14 LYS C C 1
ATOM 1386 O O . LYS C 1 17 ? 10.69561 15.33392 -4.33645 1.000 51.49669 14 LYS C O 1
ATOM 1392 N N . HIS C 1 18 ? 10.44907 14.95256 -2.13520 1.000 61.32948 15 HIS C N 1
ATOM 1393 C CA . HIS C 1 18 ? 9.00104 14.84726 -2.23437 1.000 63.54902 15 HIS C CA 1
ATOM 1394 C C . HIS C 1 18 ? 8.31267 16.19929 -2.14002 1.000 56.25775 15 HIS C C 1
ATOM 1395 O O . HIS C 1 18 ? 7.28457 16.40956 -2.79298 1.000 61.14869 15 HIS C O 1
ATOM 1402 N N . LEU C 1 19 ? 8.87232 17.12996 -1.37085 1.000 51.21406 16 LEU C N 1
ATOM 1403 C CA . LEU C 1 19 ? 8.21043 18.39283 -1.06804 1.000 57.48902 16 LEU C CA 1
ATOM 1404 C C . LEU C 1 19 ? 8.61041 19.53207 -1.99690 1.000 49.83090 16 LEU C C 1
ATOM 1405 O O . LEU C 1 19 ? 7.75040 20.31656 -2.41001 1.000 56.99585 16 LEU C O 1
ATOM 1410 N N . ALA C 1 20 ? 9.89092 19.64598 -2.33642 1.000 48.07735 17 ALA C N 1
ATOM 1411 C CA . ALA C 1 20 ? 10.39243 20.80430 -3.06192 1.000 47.74592 17 ALA C CA 1
ATOM 1412 C C . ALA C 1 20 ? 10.29934 20.59815 -4.56804 1.000 43.42412 17 ALA C C 1
ATOM 1413 O O . ALA C 1 20 ? 10.55843 19.50399 -5.07805 1.000 43.28450 17 ALA C O 1
ATOM 1415 N N . HIS C 1 21 ? 9.91737 21.65953 -5.27575 1.000 45.17735 18 HIS C N 1
ATOM 1416 C CA . HIS C 1 21 ? 10.08610 21.67661 -6.72079 1.000 52.43501 18 HIS C CA 1
ATOM 1417 C C . HIS C 1 21 ? 11.57205 21.61903 -7.04851 1.000 53.18103 18 HIS C C 1
ATOM 1418 O O . HIS C 1 21 ? 12.39977 22.20369 -6.34230 1.000 50.88671 18 HIS C O 1
ATOM 1425 N N . ASN C 1 22 ? 11.90710 20.90329 -8.12259 1.000 56.76093 19 ASN C N 1
ATOM 1426 C CA . ASN C 1 22 ? 13.29618 20.59220 -8.45864 1.000 52.97018 19 ASN C CA 1
ATOM 1427 C C . ASN C 1 22 ? 14.00826 20.00105 -7.24544 1.000 45.88441 19 ASN C C 1
ATOM 1428 O O . ASN C 1 22 ? 15.10783 20.41486 -6.86907 1.000 41.23628 19 ASN C O 1
ATOM 1433 N N . GLY C 1 23 ? 13.34541 19.02853 -6.61550 1.000 44.18519 20 GLY C N 1
ATOM 1434 C CA . GLY C 1 23 ? 13.84976 18.48276 -5.36792 1.000 45.20080 20 GLY C CA 1
ATOM 1435 C C . GLY C 1 23 ? 15.21048 17.83023 -5.49106 1.000 41.29915 20 GLY C C 1
ATOM 1436 O O . GLY C 1 23 ? 15.99564 17.85006 -4.54091 1.000 46.57994 20 GLY C O 1
ATOM 1437 N N . GLU C 1 24 ? 15.51281 17.24992 -6.65443 1.000 42.64446 21 GLU C N 1
ATOM 1438 C CA . GLU C 1 24 ? 16.80632 16.59947 -6.83146 1.0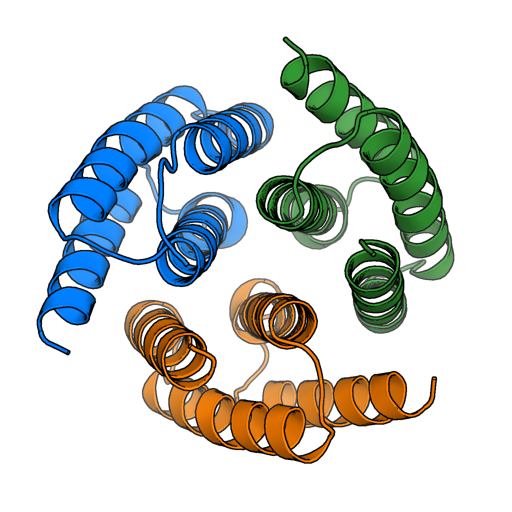00 44.33819 21 GLU C CA 1
ATOM 1439 C C . GLU C 1 24 ? 17.94180 17.61275 -6.78329 1.000 43.25146 21 GLU C C 1
ATOM 1440 O O . GLU C 1 24 ? 19.02150 17.32013 -6.25688 1.000 43.06855 21 GLU C O 1
ATOM 1446 N N . GLU C 1 25 ? 17.71970 18.81196 -7.32443 1.000 43.04970 22 GLU C N 1
ATOM 1447 C CA . GLU C 1 25 ? 18.72928 19.85768 -7.19969 1.000 47.51300 22 GLU C CA 1
ATOM 1448 C C . GLU C 1 25 ? 18.88492 20.29492 -5.74942 1.000 38.45659 22 GLU C C 1
ATOM 1449 O O . GLU C 1 25 ? 20.00916 20.46440 -5.26322 1.000 3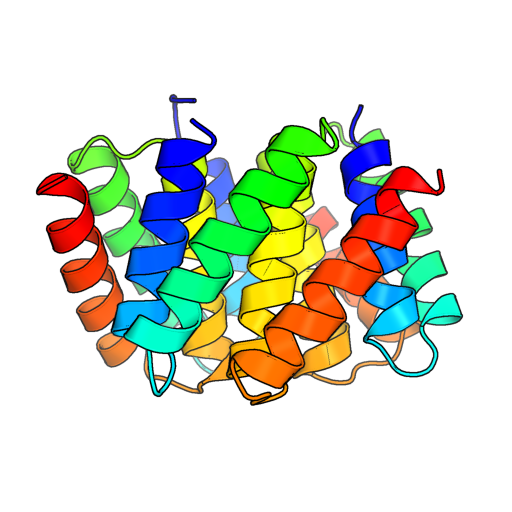9.26367 22 GLU C O 1
ATOM 1455 N N . TYR C 1 26 ? 17.77070 20.46963 -5.03665 1.000 36.03585 23 TYR C N 1
ATOM 1456 C CA . TYR C 1 26 ? 17.86428 20.81337 -3.62241 1.000 36.83667 23 TYR C CA 1
ATOM 1457 C C . TYR C 1 26 ? 18.41861 19.65109 -2.80728 1.000 34.21489 23 TYR C C 1
ATOM 1458 O O . TYR C 1 26 ? 19.16465 19.86379 -1.84528 1.000 40.17771 23 TYR C O 1
ATOM 1467 N N . SER C 1 27 ? 18.06711 18.41556 -3.17545 1.000 36.88404 24 SER C N 1
ATOM 1468 C CA . SER C 1 27 ? 18.57926 17.25479 -2.45205 1.000 43.30765 24 SER C CA 1
ATOM 1469 C C . SER C 1 27 ? 20.09242 17.14208 -2.59052 1.000 48.05694 24 SER C C 1
ATOM 1470 O O . SER C 1 27 ? 20.78552 16.76177 -1.63795 1.000 38.68339 24 SER C O 1
ATOM 1473 N N . GLU C 1 28 ? 20.62135 17.45367 -3.77697 1.000 39.45794 25 GLU C N 1
ATOM 1474 C CA . GLU C 1 28 ? 22.06830 17.47152 -3.95811 1.000 40.91922 25 GLU C CA 1
ATOM 1475 C C . GLU C 1 28 ? 22.71600 18.54579 -3.09687 1.000 48.88616 25 GLU C C 1
ATOM 1476 O O . GLU C 1 28 ? 23.83496 18.35815 -2.60404 1.000 39.91523 25 GLU C O 1
ATOM 1482 N N . VAL C 1 29 ? 22.02228 19.66676 -2.88967 1.000 36.31727 26 VAL C N 1
ATOM 1483 C CA . VAL C 1 29 ? 22.54536 20.71249 -2.01861 1.000 43.22720 26 VAL C CA 1
ATOM 1484 C C . VAL C 1 29 ? 22.59166 20.22852 -0.57476 1.000 40.03948 26 VAL C C 1
ATOM 1485 O O . VAL C 1 29 ? 23.55963 20.49214 0.14902 1.000 34.48078 26 VAL C O 1
ATOM 1489 N N . VAL C 1 30 ? 21.55367 19.50787 -0.13548 1.000 37.35875 27 VAL C N 1
ATOM 1490 C CA . VAL C 1 30 ? 21.55902 18.93046 1.20770 1.000 41.08462 27 VAL C CA 1
ATOM 1491 C C . VAL C 1 30 ? 22.77014 18.02787 1.39311 1.000 34.11840 27 VAL C C 1
ATOM 1492 O O . VAL C 1 30 ? 23.40276 18.02419 2.45572 1.000 43.95236 27 VAL C O 1
ATOM 1496 N N . LYS C 1 31 ? 23.11615 17.25521 0.36096 1.000 40.62172 28 LYS C N 1
ATOM 1497 C CA . LYS C 1 31 ? 24.29808 16.40309 0.43280 1.000 44.69030 28 LYS C CA 1
ATOM 1498 C C . LYS C 1 31 ? 25.56307 17.24141 0.57736 1.000 47.65245 28 LYS C C 1
ATOM 1499 O O . LYS C 1 31 ? 26.39851 16.97990 1.45091 1.000 49.82842 28 LYS C O 1
ATOM 1505 N N . GLU C 1 32 ? 25.71874 18.25866 -0.27612 1.000 45.49685 29 GLU C N 1
ATOM 1506 C CA . GLU C 1 32 ? 26.92070 19.08647 -0.23039 1.000 50.59769 29 GLU C CA 1
ATOM 1507 C C . GLU C 1 32 ? 27.03208 19.82516 1.09678 1.000 49.36498 29 GLU C C 1
ATOM 1508 O O . GLU C 1 32 ? 28.10363 19.85183 1.71305 1.000 42.50699 29 GLU C O 1
ATOM 1514 N N . ILE C 1 33 ? 25.93420 20.43064 1.55316 1.000 40.89040 30 ILE C N 1
ATOM 1515 C CA . ILE C 1 33 ? 25.96538 21.16261 2.81418 1.000 41.53685 30 ILE C CA 1
ATOM 1516 C C . ILE C 1 33 ? 26.23947 20.22627 3.98592 1.000 48.33833 30 ILE C C 1
ATOM 1517 O O . ILE C 1 33 ? 26.93846 20.60082 4.93490 1.000 44.81702 30 ILE C O 1
ATOM 1522 N N . SER C 1 34 ? 25.71764 18.99710 3.93874 1.000 41.55158 31 SER C N 1
ATOM 1523 C CA . SER C 1 34 ? 25.95525 18.05744 5.02934 1.000 52.44401 31 SER C CA 1
ATOM 1524 C C . SER C 1 34 ? 27.42593 17.67269 5.11522 1.000 49.06355 31 SER C C 1
ATOM 1525 O O . SER C 1 34 ? 27.95884 17.49121 6.21571 1.000 44.51918 31 SER C O 1
ATOM 1528 N N . GLU C 1 35 ? 28.09589 17.53940 3.96634 1.000 54.60846 32 GLU C N 1
ATOM 1529 C CA . GLU C 1 35 ? 29.52847 17.25722 3.97419 1.000 53.43067 32 GLU C CA 1
ATOM 1530 C C . GLU C 1 35 ? 30.29935 18.35456 4.69736 1.000 60.15176 32 GLU C C 1
ATOM 1531 O O . GLU C 1 35 ? 31.19013 18.06997 5.50777 1.000 58.12023 32 GLU C O 1
ATOM 1537 N N . GLU C 1 36 ? 29.96609 19.61730 4.41724 1.000 44.73523 33 GLU C N 1
ATOM 1538 C CA . GLU C 1 36 ? 30.62560 20.73007 5.09293 1.000 59.62207 33 GLU C CA 1
ATOM 1539 C C . GLU C 1 36 ? 30.31190 20.73143 6.58469 1.000 59.52520 33 GLU C C 1
ATOM 1540 O O . GLU C 1 36 ? 31.19089 21.00788 7.41013 1.000 49.40688 33 GLU C O 1
ATOM 1546 N N . MET C 1 37 ? 29.06684 20.41641 6.95034 1.000 49.73337 34 MET C N 1
ATOM 1547 C CA . MET C 1 37 ? 28.71161 20.34416 8.36314 1.000 47.44504 34 MET C CA 1
ATOM 1548 C C . MET C 1 37 ? 29.39447 19.17142 9.05201 1.000 51.21601 34 MET C C 1
ATOM 1549 O O . MET C 1 37 ? 29.66940 19.23596 10.25541 1.000 50.70478 34 MET C O 1
ATOM 1554 N N . GLU C 1 38 ? 29.67425 18.09749 8.31250 1.000 51.26833 35 GLU C N 1
ATOM 1555 C CA . GLU C 1 38 ? 30.36212 16.95351 8.89679 1.000 47.75756 35 GLU C CA 1
ATOM 1556 C C . GLU C 1 38 ? 31.85988 17.20855 9.01574 1.000 59.27378 35 GLU C C 1
ATOM 1557 O O . GLU C 1 38 ? 32.49432 16.75646 9.97579 1.000 59.21157 35 GLU C O 1
ATOM 1563 N N . LYS C 1 39 ? 32.44076 17.93046 8.05259 1.000 58.91241 36 LYS C N 1
ATOM 1564 C CA . LYS C 1 39 ? 33.84794 18.30095 8.14757 1.000 62.38127 36 LYS C CA 1
ATOM 1565 C C . LYS C 1 39 ? 34.11425 19.26025 9.29957 1.000 60.19242 36 LYS C C 1
ATOM 1566 O O . LYS C 1 39 ? 35.25456 19.34533 9.76594 1.000 60.62125 36 LYS C O 1
ATOM 1572 N N . LYS C 1 40 ? 33.09722 19.98202 9.76696 1.000 54.65908 37 LYS C N 1
ATOM 1573 C CA . LYS C 1 40 ? 33.25780 20.92577 10.86348 1.000 64.82907 37 LYS C CA 1
ATOM 1574 C C . LYS C 1 40 ? 32.78266 20.37305 12.19917 1.000 57.31581 37 LYS C C 1
ATOM 1575 O O . LYS C 1 40 ? 32.78100 21.10671 13.19273 1.000 60.14463 37 LYS C O 1
ATOM 1581 N N . GLY C 1 41 ? 32.38533 19.10460 12.24809 1.000 54.84360 38 GLY C N 1
ATOM 1582 C CA . GLY C 1 41 ? 32.00309 18.48860 13.50719 1.000 66.94442 38 GLY C CA 1
ATOM 1583 C C . GLY C 1 41 ? 30.82341 19.14161 14.18906 1.000 58.36209 38 GLY C C 1
ATOM 1584 O O . GLY C 1 41 ? 30.72014 19.09142 15.42022 1.000 57.60720 38 GLY C O 1
ATOM 1585 N N . LEU C 1 42 ? 29.93556 19.76973 13.42248 1.000 58.16415 39 LEU C N 1
ATOM 1586 C CA . LEU C 1 42 ? 28.73413 20.35173 14.00101 1.000 53.69627 39 LEU C CA 1
ATOM 1587 C C . LEU C 1 42 ? 27.88024 19.26549 14.64190 1.000 55.31985 39 LEU C C 1
ATOM 1588 O O . LEU C 1 42 ? 27.74615 18.16038 14.10886 1.000 60.38372 39 LEU C O 1
ATOM 1593 N N . SER C 1 43 ? 27.30640 19.58624 15.79749 1.000 42.53977 40 SER C N 1
ATOM 1594 C CA . SER C 1 43 ? 26.47270 18.63770 16.51613 1.000 50.65744 40 SER C CA 1
ATOM 1595 C C . SER C 1 43 ? 25.21359 18.30892 15.71817 1.000 52.64289 40 SER C C 1
ATOM 1596 O O . SER C 1 43 ? 24.80695 19.04149 14.81197 1.000 53.56988 40 SER C O 1
ATOM 1599 N N . LYS C 1 44 ? 24.59640 17.17724 16.06786 1.000 53.90204 41 LYS C N 1
ATOM 1600 C CA . LYS C 1 44 ? 23.33387 16.80248 15.43903 1.000 53.00480 41 LYS C CA 1
ATOM 1601 C C . LYS C 1 44 ? 22.24911 17.83989 15.69375 1.000 52.24626 41 LYS C C 1
ATOM 1602 O O . LYS C 1 44 ? 21.40770 18.07950 14.81989 1.000 47.09060 41 LYS C O 1
ATOM 1608 N N . GLU C 1 45 ? 22.25476 18.46588 16.87524 1.000 56.58579 42 GLU C N 1
ATOM 1609 C CA . GLU C 1 45 ? 21.30815 19.54179 17.15337 1.000 48.59446 42 GLU C CA 1
ATOM 1610 C C . GLU C 1 45 ? 21.49528 20.69507 16.17788 1.000 50.08143 42 GLU C C 1
ATOM 1611 O O . GLU C 1 45 ? 20.51743 21.28333 15.70165 1.000 46.26861 42 GLU C O 1
ATOM 1617 N N . GLN C 1 46 ? 22.74879 21.02417 15.86156 1.000 45.12137 43 GLN C N 1
ATOM 1618 C CA . GLN C 1 46 ? 23.02030 22.11684 14.93565 1.000 45.89249 43 GLN C CA 1
ATOM 1619 C C . GLN C 1 46 ? 22.67182 21.72613 13.50501 1.000 43.00436 43 GLN C C 1
ATOM 1620 O O . GLN C 1 46 ? 22.10997 22.53176 12.75491 1.000 37.65637 43 GLN C O 1
ATOM 1626 N N . VAL C 1 47 ? 22.99895 20.49367 13.11107 1.000 45.28570 44 VAL C N 1
ATOM 1627 C CA . VAL C 1 47 ? 22.68349 20.02995 11.76201 1.000 39.08286 44 VAL C CA 1
ATOM 1628 C C . VAL C 1 47 ? 21.18430 20.11692 11.50142 1.000 35.07316 44 VAL C C 1
ATOM 1629 O O . VAL C 1 47 ? 20.74998 20.56352 10.43163 1.000 33.16221 44 VAL C O 1
ATOM 1633 N N . ILE C 1 48 ? 20.36779 19.71140 12.47817 1.000 32.14066 45 ILE C N 1
ATOM 1634 C CA . ILE C 1 48 ? 18.91783 19.74341 12.30136 1.000 40.37845 45 ILE C CA 1
ATOM 1635 C C . ILE C 1 48 ? 18.43751 21.17520 12.08849 1.000 40.75374 45 ILE C C 1
ATOM 1636 O O . ILE C 1 48 ? 17.59511 21.44272 11.22489 1.000 36.16316 45 ILE C O 1
ATOM 1641 N N . LEU C 1 49 ? 18.96307 22.11478 12.88135 1.000 33.38555 46 LEU C N 1
ATOM 1642 C CA . LEU C 1 49 ? 18.56757 23.51137 12.72188 1.000 38.44301 46 LEU C CA 1
ATOM 1643 C C . LEU C 1 49 ? 19.00872 24.05623 11.37280 1.000 33.68347 46 LEU C C 1
ATOM 1644 O O . LEU C 1 49 ? 18.26101 24.78985 10.71639 1.000 30.89219 46 LEU C O 1
ATOM 1649 N N . LEU C 1 50 ? 20.22158 23.71001 10.94098 1.000 33.07801 47 LEU C N 1
ATOM 1650 C CA . LEU C 1 50 ? 20.68742 24.17257 9.64023 1.000 34.34701 47 LEU C CA 1
ATOM 1651 C C . LEU C 1 50 ? 19.81658 23.62478 8.51849 1.000 27.39053 47 LEU C C 1
ATOM 1652 O O . LEU C 1 50 ? 19.49083 24.34862 7.57193 1.000 27.81438 47 LEU C O 1
ATOM 1657 N N . LEU C 1 51 ? 19.42425 22.35207 8.61097 1.000 31.79113 48 LEU C N 1
ATOM 1658 C CA . LEU C 1 51 ? 18.55179 21.77410 7.59468 1.000 39.23474 48 LEU C CA 1
ATOM 1659 C C . LEU C 1 51 ? 17.15386 22.37776 7.64352 1.000 29.60602 48 LEU C C 1
ATOM 1660 O O . LEU C 1 51 ? 16.47167 22.43351 6.61530 1.000 36.24571 48 LEU C O 1
ATOM 1665 N N . ILE C 1 52 ? 16.70488 22.81896 8.82051 1.000 37.39467 49 ILE C N 1
ATOM 1666 C CA . ILE C 1 52 ? 15.46441 23.58412 8.89268 1.000 36.80303 49 ILE C CA 1
ATOM 1667 C C . ILE C 1 52 ? 15.65196 24.94226 8.23198 1.000 36.24777 49 ILE C C 1
ATOM 1668 O O . ILE C 1 52 ? 14.77565 25.42240 7.50319 1.000 32.88742 49 ILE C O 1
ATOM 16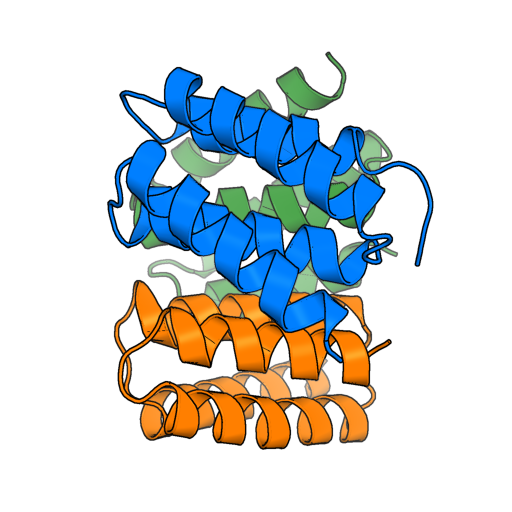73 N N . HIS C 1 53 ? 16.80893 25.57151 8.45581 1.000 39.58564 50 HIS C N 1
ATOM 1674 C CA . HIS C 1 53 ? 17.15026 26.78199 7.71916 1.000 33.65246 50 HIS C CA 1
ATOM 1675 C C . HIS C 1 53 ? 17.17939 26.52543 6.21987 1.000 36.09704 50 HIS C C 1
ATOM 1676 O O . HIS C 1 53 ? 16.77141 27.38908 5.43485 1.000 26.66464 50 HIS C O 1
ATOM 1683 N N . PHE C 1 54 ? 17.65496 25.34786 5.80614 1.000 35.41219 51 PHE C N 1
ATOM 1684 C CA . PHE C 1 54 ? 17.63324 24.99062 4.39143 1.000 38.93472 51 PHE C CA 1
ATOM 1685 C C . PHE C 1 54 ? 16.20715 24.94009 3.86380 1.000 32.21789 51 PHE C C 1
ATOM 1686 O O . PHE C 1 54 ? 15.92409 25.41564 2.75861 1.000 31.20180 51 PHE C O 1
ATOM 1694 N N . LEU C 1 55 ? 15.30088 24.32754 4.62805 1.000 31.44241 52 LEU C N 1
ATOM 1695 C CA . LEU C 1 55 ? 13.91994 24.21174 4.17696 1.000 39.87256 52 LEU C CA 1
ATOM 1696 C C . LEU C 1 55 ? 13.25335 25.57597 4.08082 1.000 37.12665 52 LEU C C 1
ATOM 1697 O O . LEU C 1 55 ? 12.44778 25.81141 3.17322 1.000 39.77525 52 LEU C O 1
ATOM 1702 N N . LEU C 1 56 ? 13.58610 26.48947 4.99343 1.000 40.03621 53 LEU C N 1
ATOM 1703 C CA . LEU C 1 56 ? 13.07967 27.85324 4.89466 1.000 31.03677 53 LEU C CA 1
ATOM 1704 C C . LEU C 1 56 ? 13.59116 28.53409 3.63189 1.000 36.19752 53 LEU C C 1
ATOM 1705 O O . LEU C 1 56 ? 12.81514 29.13529 2.87986 1.000 34.32073 53 LEU C O 1
ATOM 1710 N N . LEU C 1 57 ? 14.90039 28.44226 3.38282 1.000 32.16815 54 LEU C N 1
ATOM 1711 C CA . LEU C 1 57 ? 15.48590 29.05689 2.19568 1.000 33.64968 54 LEU C CA 1
ATOM 1712 C C . LEU C 1 57 ? 14.85573 28.52040 0.91929 1.000 33.42181 54 LEU C C 1
ATOM 1713 O O . LEU C 1 57 ? 14.57140 29.28359 -0.01213 1.000 38.93573 54 LEU C O 1
ATOM 1718 N N . SER C 1 58 ? 14.63824 27.20867 0.85693 1.000 28.42270 55 SER C N 1
ATOM 1719 C CA . SER C 1 58 ? 14.18588 26.55154 -0.36076 1.000 41.17504 55 SER C CA 1
ATOM 1720 C C . SER C 1 58 ? 12.66682 26.56505 -0.49335 1.000 37.80942 55 SER C C 1
ATOM 1721 O O . SER C 1 58 ? 12.13593 27.00390 -1.51721 1.000 44.29166 55 SER C O 1
ATOM 1724 N N . LEU C 1 59 ? 11.95748 26.08813 0.53145 1.000 43.70759 56 LEU C N 1
ATOM 1725 C CA . LEU C 1 59 ? 10.50601 25.95640 0.44578 1.000 41.51430 56 LEU C CA 1
ATOM 1726 C C . LEU C 1 59 ? 9.79209 27.27263 0.72300 1.000 40.76018 56 LEU C C 1
ATOM 1727 O O . LEU C 1 59 ? 8.83611 27.61944 0.02119 1.000 43.97226 56 LEU C O 1
ATOM 1732 N N . VAL C 1 60 ? 10.22936 28.01205 1.74160 1.000 38.98301 57 VAL C N 1
ATOM 1733 C CA . VAL C 1 60 ? 9.51553 29.22265 2.13436 1.000 41.41147 57 VAL C CA 1
ATOM 1734 C C . VAL C 1 60 ? 9.96603 30.41334 1.29804 1.000 38.82701 57 VAL C C 1
ATOM 1735 O O . VAL C 1 60 ? 9.14186 31.13313 0.72319 1.000 40.32834 57 VAL C 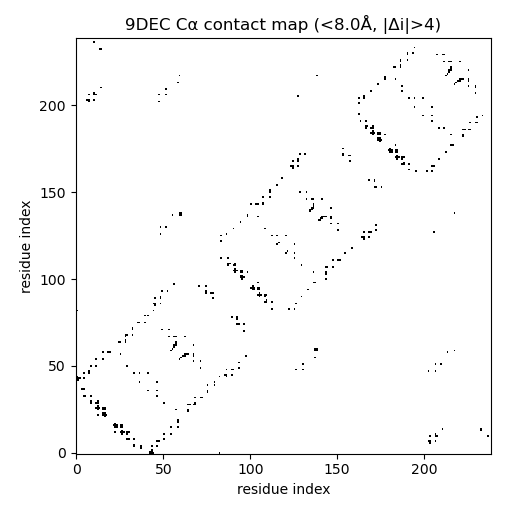O 1
ATOM 1739 N N . LYS C 1 61 ? 11.27802 30.64351 1.21966 1.000 37.68291 58 LYS C N 1
ATOM 1740 C CA . LYS C 1 61 ? 11.79959 31.76658 0.44993 1.000 36.89076 58 LYS C CA 1
ATOM 1741 C C . LYS C 1 61 ? 11.84699 31.48549 -1.04540 1.000 39.98826 58 LYS C C 1
ATOM 1742 O O . LYS C 1 61 ? 11.97176 32.42701 -1.83434 1.000 42.47635 58 LYS C O 1
ATOM 1748 N N . GLY C 1 62 ? 11.75531 30.22215 -1.45263 1.000 33.42656 59 GLY C N 1
ATOM 1749 C CA . GLY C 1 62 ? 11.80806 29.90229 -2.86447 1.000 38.22891 59 GLY C CA 1
ATOM 1750 C C . GLY C 1 62 ? 13.12079 30.21672 -3.54098 1.000 38.79623 59 GLY C C 1
ATOM 1751 O O . GLY C 1 62 ? 13.14767 30.40173 -4.76024 1.000 45.93452 59 GLY C O 1
ATOM 1752 N N . LEU C 1 63 ? 14.21315 30.28845 -2.78542 1.000 33.31022 60 LEU C N 1
ATOM 1753 C CA . LEU C 1 63 ? 15.51375 30.55390 -3.37936 1.000 37.48262 60 LEU C CA 1
ATOM 1754 C C . LEU C 1 63 ? 16.00331 29.33373 -4.14906 1.000 34.13334 60 LEU C C 1
ATOM 1755 O O . LEU C 1 63 ? 15.68559 28.19012 -3.81447 1.000 32.74077 60 LEU C O 1
ATOM 1760 N N . SER C 1 64 ? 16.78148 29.58912 -5.19926 1.000 36.85866 61 SER C N 1
ATOM 1761 C CA . SER C 1 64 ? 17.29863 28.50577 -6.01535 1.000 40.73370 61 SER C CA 1
ATOM 1762 C C . SER C 1 64 ? 18.21455 27.60783 -5.18592 1.000 41.19716 61 SER C C 1
ATOM 1763 O O . SER C 1 64 ? 18.70535 28.01105 -4.12853 1.000 40.06435 61 SER C O 1
ATOM 1766 N N . PRO C 1 65 ? 18.43715 26.37018 -5.63470 1.000 36.41700 62 PRO C N 1
ATOM 1767 C CA . PRO C 1 65 ? 19.38981 25.50445 -4.92300 1.000 47.32882 62 PRO C CA 1
ATOM 1768 C C . PRO C 1 65 ? 20.77554 26.11110 -4.80639 1.000 42.88028 62 PRO C C 1
ATOM 1769 O O . PRO C 1 65 ? 21.44067 25.91817 -3.78087 1.000 38.41450 62 PRO C O 1
ATOM 1773 N N . GLU C 1 66 ? 21.22206 26.85340 -5.82352 1.000 39.24197 63 GLU C N 1
ATOM 1774 C CA . GLU C 1 66 ? 22.54800 27.46239 -5.78075 1.000 45.51281 63 GLU C CA 1
ATOM 1775 C C . GLU C 1 66 ? 22.59690 28.62391 -4.79498 1.000 46.48608 63 GLU C C 1
ATOM 1776 O O . GLU C 1 66 ? 23.57691 28.77750 -4.05604 1.000 46.74036 63 GLU C O 1
ATOM 1782 N N . THR C 1 67 ? 21.55672 29.46017 -4.77644 1.000 40.15222 64 THR C N 1
ATOM 1783 C CA . THR C 1 67 ? 21.49855 30.53642 -3.79227 1.000 38.06734 64 THR C CA 1
ATOM 1784 C C . THR C 1 67 ? 21.30911 29.97896 -2.38733 1.000 39.68783 64 THR C C 1
ATOM 1785 O O . THR C 1 67 ? 21.90611 30.47920 -1.42587 1.000 38.22242 64 THR C O 1
ATOM 1789 N N . THR C 1 68 ? 20.49100 28.93326 -2.25472 1.000 35.07514 65 THR C N 1
ATOM 1790 C CA . THR C 1 68 ? 20.32259 28.27321 -0.96520 1.000 35.01774 65 THR C CA 1
ATOM 1791 C C . THR C 1 68 ? 21.64240 27.69347 -0.47413 1.000 39.89173 65 THR C C 1
ATOM 1792 O O . THR C 1 68 ? 22.01874 27.87502 0.68968 1.000 35.60505 65 THR C O 1
ATOM 1796 N N . LYS C 1 69 ? 22.36116 26.98932 -1.35415 1.000 40.42262 66 LYS C N 1
ATOM 1797 C CA . LYS C 1 69 ? 23.67081 26.45706 -0.989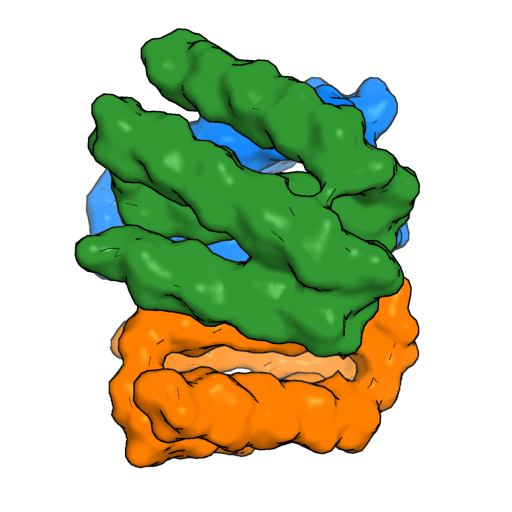34 1.000 39.22498 66 LYS C CA 1
ATOM 1798 C C . LYS C 1 69 ? 24.61675 27.57172 -0.56211 1.000 39.07202 66 LYS C C 1
ATOM 1799 O O . LYS C 1 69 ? 25.36591 27.42319 0.41075 1.000 41.34821 66 LYS C O 1
ATOM 1805 N N . LEU C 1 70 ? 24.58467 28.70165 -1.27109 1.000 41.98922 67 LEU C N 1
ATOM 1806 C CA . LEU C 1 70 ? 25.44054 29.82919 -0.91781 1.000 50.48639 67 LEU C CA 1
ATOM 1807 C C . LEU C 1 70 ? 25.10906 30.34769 0.47784 1.000 43.44237 67 LEU C C 1
ATOM 1808 O O . LEU C 1 70 ? 26.00162 30.53068 1.31396 1.000 38.83366 67 LEU C O 1
ATOM 1813 N N . LEU C 1 71 ? 23.82231 30.57096 0.75578 1.000 38.26931 68 LEU C N 1
ATOM 1814 C CA . LEU C 1 71 ? 23.43424 31.06427 2.07236 1.000 34.33271 68 LEU C CA 1
ATOM 1815 C C . LEU C 1 71 ? 23.65475 30.01709 3.15580 1.000 35.84223 68 LEU C C 1
ATOM 1816 O O . LEU C 1 71 ? 23.92572 30.37175 4.30804 1.000 39.60316 68 LEU C O 1
ATOM 1821 N N . MET C 1 72 ? 23.54134 28.73150 2.81623 1.000 37.35151 69 MET C N 1
ATOM 1822 C CA . MET C 1 72 ? 23.85324 27.69353 3.79288 1.000 35.91935 69 MET C CA 1
ATOM 1823 C C . MET C 1 72 ? 25.32634 27.73486 4.17940 1.000 38.16235 69 MET C C 1
ATOM 1824 O O . MET C 1 72 ? 25.66751 27.64426 5.36399 1.000 36.69125 69 MET C O 1
ATOM 1829 N N . LYS C 1 73 ? 26.21370 27.88918 3.19520 1.000 45.41600 70 LYS C N 1
ATOM 1830 C CA . LYS C 1 73 ? 27.63849 27.95506 3.50103 1.000 46.71124 70 LYS C CA 1
ATOM 1831 C C . LYS C 1 73 ? 27.99201 29.22653 4.26276 1.000 42.08118 70 LYS C C 1
ATOM 1832 O O . LYS C 1 73 ? 28.96894 29.23999 5.01995 1.000 50.45546 70 LYS C O 1
ATOM 1838 N N . GLU C 1 74 ? 27.21142 30.29556 4.08791 1.000 41.63956 71 GLU C N 1
ATOM 1839 C CA . GLU C 1 74 ? 27.44804 31.51282 4.85706 1.000 47.90103 71 GLU C CA 1
ATOM 1840 C C . GLU C 1 74 ? 27.03291 31.33528 6.31069 1.000 50.33647 71 GLU C C 1
ATOM 1841 O O . GLU C 1 74 ? 27.72873 31.79987 7.22168 1.000 55.31361 71 GLU C O 1
ATOM 1847 N N . LEU C 1 75 ? 25.90509 30.66152 6.54904 1.000 42.84704 72 LEU C N 1
ATOM 1848 C CA . LEU C 1 75 ? 25.48512 30.40291 7.92156 1.000 42.95638 72 LEU C CA 1
ATOM 1849 C C . LEU C 1 75 ? 26.43389 29.43034 8.61117 1.000 44.80119 72 LEU C C 1
ATOM 1850 O O . LEU C 1 75 ? 26.71049 29.56915 9.80824 1.000 47.84099 72 LEU C O 1
ATOM 1855 N N . ILE C 1 76 ? 26.94128 28.43952 7.87358 1.000 39.77971 73 ILE C N 1
ATOM 1856 C CA . ILE C 1 76 ? 27.95967 27.55035 8.42631 1.000 51.56467 73 ILE C CA 1
ATOM 1857 C C . ILE C 1 76 ? 29.21512 28.33913 8.77487 1.000 46.51640 73 ILE C C 1
ATOM 1858 O O . ILE C 1 76 ? 29.83795 28.11392 9.81975 1.000 58.89770 73 ILE C O 1
ATOM 1863 N N . LYS C 1 77 ? 29.59955 29.28199 7.90862 1.000 43.97438 74 LYS C N 1
ATOM 1864 C CA . LYS C 1 77 ? 30.72860 30.15820 8.20780 1.000 55.22490 74 LYS C CA 1
ATOM 1865 C C . LYS C 1 77 ? 30.50417 30.92228 9.50649 1.000 61.47451 74 LYS C C 1
ATOM 1866 O O . LYS C 1 77 ? 31.42692 31.07391 10.31467 1.000 59.94766 74 LYS C O 1
ATOM 1872 N N . GLU C 1 78 ? 29.28405 31.40339 9.72936 1.000 51.85764 75 GLU C N 1
ATOM 1873 C CA . GLU C 1 78 ? 28.96021 32.10910 10.96092 1.000 63.76049 75 GLU C CA 1
ATOM 1874 C C . GLU C 1 78 ? 28.76481 31.17273 12.14650 1.000 68.50423 75 GLU C C 1
ATOM 1875 O O . GLU C 1 78 ? 28.60677 31.65582 13.27233 1.000 76.21886 75 GLU C O 1
ATOM 1881 N N . LEU C 1 79 ? 28.76857 29.85502 11.92869 1.000 56.89968 76 LEU C N 1
ATOM 1882 C CA . LEU C 1 79 ? 28.65247 28.92275 13.04545 1.000 67.35611 76 LEU C CA 1
ATOM 1883 C C . LEU C 1 79 ? 29.97744 28.76074 13.77843 1.000 71.16873 76 LEU C C 1
ATOM 1884 O O . LEU C 1 79 ? 30.03276 28.89567 15.00544 1.000 67.18009 76 LEU C O 1
ATOM 1889 N N . GLU C 1 80 ? 31.05117 28.45463 13.04300 1.000 83.29471 77 GLU C N 1
ATOM 1890 C CA . GLU C 1 80 ? 32.37259 28.37133 13.65621 1.000 97.32055 77 GLU C CA 1
ATOM 1891 C C . GLU C 1 80 ? 32.78173 29.70123 14.27486 1.000 92.78026 77 GLU C C 1
ATOM 1892 O O . GLU C 1 80 ? 33.61736 29.73224 15.18514 1.000 102.28682 77 GLU C O 1
ATOM 1898 N N . LYS C 1 81 ? 32.20841 30.80143 13.79768 1.000 87.80791 78 LYS C N 1
ATOM 1899 C CA . LYS C 1 81 ? 32.43820 32.11503 14.38081 1.000 92.87290 78 LYS C CA 1
ATOM 1900 C C . LYS C 1 81 ? 31.13619 32.90464 14.45475 1.000 96.56619 78 LYS C C 1
ATOM 1901 O O . LYS C 1 81 ? 30.30483 32.66744 15.33210 1.000 93.15261 78 LYS C O 1
#

Solvent-accessible surface area: 10267 Å² total; per-residue (Å²): 63,54,63,72,4,99,70,0,0,80,1,0,2,27,0,0,72,82,18,21,186,33,2,119,109,10,4,97,9,0,86,61,0,6,110,13,0,91,157,41,64,21,18,28,11,12,0,4,0,0,0,0,2,0,0,1,2,6,20,32,73,60,37,53,14,104,50,0,23,98,64,0,56,95,0,0,78,69,4,82,142,124,77,37,143,53,0,13,62,0,0,32,14,0,0,98,76,15,13,142,91,10,104,94,9,3,108,11,0,118,66,0,6,94,23,0,113,173,69,63,23,31,62,29,9,0,3,2,0,0,1,1,0,0,2,0,9,24,46,87,54,48,55,14,95,50,0,39,94,64,0,49,89,3,0,91,52,5,89,160,136,102,12,133,66,0,4,79,1,0,25,24,0,0,94,90,22,11,145,107,7,115,109,16,2,91,5,0,91,49,0,6,71,38,0,108,173,72,66,25,38,65,43,18,0,4,0,0,0,3,1,0,3,1,0,8,30,41,86,55,52,55,19,106,58,0,35,95,61,0,83,83,0,0,116,62,26,93,209

B-factor: mean 52.0, std 15.47, range [21.8, 133.57]

Foldseek 3Di:
DADDCVVVLVVLLVVQLVQDPVSVLLSVLSVVLRVVCVVLVHHNVVNNVLSVVLCCVCRPVPDDSVRSSVVSVVVSVVVSVD/DLVVLLVVLLVVQLPPFPVSVLLSVLSVVLSVVCVVLVHDPVVNNVLSVVLVCCCPVVVHDSVRSSVVSVVVSVVVSVD/DCVVVLVVLLVVQCVQFDVSPLLSVLSVVLVVVCVVVVPDSVVNNVLSVVLCCVCVVVVHDSVVSSVVSVVVVVVVVD

Secondary structure (DSSP, 8-state):
--S--HHHHHHHHHHHHHH-TTHHHHHHHHHHHHHHHHHTT--HHHHHHHHHHHHIIIIIS---HHHHHHHHHHHHHHHHH-/-HHHHHHHHHHHHHHHSTTHHHHHHHHHHHHHHHHHTT--HHHHHHHHHHHHHHHTTS---HHHHHHHHHHHHHHHTT-/-THHHHHHHHHHHHHHSTTHHHHHHHHHHHHHHHHHTT--HHHHHHHHHHHHIIIIIS---HHHHHHHHHHHHHHHH-

Sequence (239 aa):
GGGSIKEITETTQLIVKHLAHNGEEYSEVVKEISEEMEKKGLSKEQVILLLIHFLLLSLVKGLSPETTKLLMKELIKELEKISIKEITETTQLIVKHLAHNGEEYSEVVKEISEEMEKKGLSKEQVILLLIHFLLLSLVKGLSPETTKLLMKELIKELEKISIKEITETTQLIVKHLAHNGEEYSEVVKEISEEMEKKGLSKEQVILLLIHFLLLSLVKGLSPETTKLLMKELIKELEK

Nearest PDB structures (foldseek):
  5grq-assembly1_A  TM=4.879E-01  e=7.591E+00  Homo sapiens